Protein AF-A0A2N6C0T5-F1 (afdb_monomer)

Radius of gyration: 31.15 Å; Cα contacts (8 Å, |Δi|>4): 341; chains: 1; bounding box: 58×60×104 Å

Foldseek 3Di:
DDDDDDDDDDDPDDDDPVNVVVVVVVVVVVVVVVVVVVVVVVPCPPVVLVVVLVVVLVLVVVLLLCAAAAPLADRQFDDADELVSCPPDDDPPPDPPPVPDRRHGDWQADDDFDDADLRLVVVRHNRNLAFHKQAADDPTFDADNNSHTDDDQCRLKIKHKHKFFFFQDPDDDDPPGDGPRTRDRGTAQKMKIWMWMAGSVGDIDIDIDIDGGD

pLDDT: mean 81.59, std 14.91, range [41.22, 97.19]

Structure (mmCIF, N/CA/C/O backbone):
data_AF-A0A2N6C0T5-F1
#
_entry.id   AF-A0A2N6C0T5-F1
#
loop_
_atom_site.group_PDB
_atom_site.id
_atom_site.type_symbol
_atom_site.label_atom_id
_atom_site.label_alt_id
_atom_site.label_comp_id
_atom_site.label_asym_id
_atom_site.label_entity_id
_atom_site.label_seq_id
_atom_site.pdbx_PDB_ins_code
_atom_site.Cartn_x
_atom_site.Cartn_y
_atom_site.Cartn_z
_ato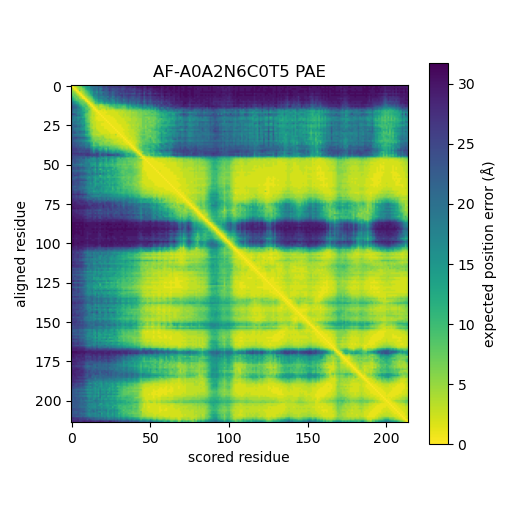m_site.occupancy
_atom_site.B_iso_or_equiv
_atom_site.auth_seq_id
_atom_site.auth_comp_id
_atom_site.auth_asym_id
_atom_site.auth_atom_id
_atom_site.pdbx_PDB_model_num
ATOM 1 N N . MET A 1 1 ? 18.417 -46.896 76.522 1.00 56.28 1 MET A N 1
ATOM 2 C CA . MET A 1 1 ? 18.667 -45.443 76.415 1.00 56.28 1 MET A CA 1
ATOM 3 C C . MET A 1 1 ? 17.872 -44.905 75.234 1.00 56.28 1 MET A C 1
ATOM 5 O O . MET A 1 1 ? 18.232 -45.259 74.119 1.00 56.28 1 MET A O 1
ATOM 9 N N . PRO A 1 2 ? 16.797 -44.119 75.416 1.00 56.00 2 PRO A N 1
ATOM 10 C CA . PRO A 1 2 ? 16.244 -43.338 74.319 1.00 56.00 2 PRO A CA 1
ATOM 11 C C . PRO A 1 2 ? 16.595 -41.855 74.496 1.00 56.00 2 PRO A C 1
ATOM 13 O O . PRO A 1 2 ? 16.367 -41.269 75.553 1.00 56.00 2 PRO A O 1
ATOM 16 N N . MET A 1 3 ? 17.167 -41.258 73.451 1.00 55.97 3 MET A N 1
ATOM 17 C CA . MET A 1 3 ? 17.380 -39.817 73.343 1.00 55.97 3 MET A CA 1
ATOM 18 C C . MET A 1 3 ? 16.145 -39.218 72.663 1.00 55.97 3 MET A C 1
ATOM 20 O O . MET A 1 3 ? 15.821 -39.558 71.527 1.00 55.97 3 MET A O 1
ATOM 24 N N . ILE A 1 4 ? 15.427 -38.375 73.400 1.00 66.00 4 ILE A N 1
ATOM 25 C CA . ILE A 1 4 ? 14.257 -37.629 72.933 1.00 66.00 4 ILE A CA 1
ATOM 26 C C . ILE A 1 4 ? 14.729 -36.541 71.965 1.00 66.00 4 ILE A C 1
ATOM 28 O O . ILE A 1 4 ? 15.581 -35.727 72.317 1.00 66.00 4 ILE A O 1
ATOM 32 N N . ARG A 1 5 ? 14.145 -36.497 70.763 1.00 68.38 5 ARG A N 1
ATOM 33 C CA . ARG A 1 5 ? 14.244 -35.349 69.857 1.00 68.38 5 ARG A CA 1
ATOM 34 C C . ARG A 1 5 ? 12.874 -34.683 69.788 1.00 68.38 5 ARG A C 1
ATOM 36 O O . ARG A 1 5 ? 11.954 -35.199 69.162 1.00 68.38 5 ARG A O 1
ATOM 43 N N . THR A 1 6 ? 12.730 -33.562 70.482 1.00 63.38 6 THR A N 1
ATOM 44 C CA . THR A 1 6 ? 11.534 -32.718 70.463 1.00 63.38 6 THR A CA 1
ATOM 45 C C . THR A 1 6 ? 11.543 -31.851 69.206 1.00 63.38 6 THR A C 1
ATOM 47 O O . THR A 1 6 ? 12.381 -30.966 69.056 1.00 63.38 6 THR A O 1
ATOM 50 N N . ALA A 1 7 ? 10.612 -32.113 68.287 1.00 66.00 7 ALA A N 1
ATOM 51 C CA . ALA A 1 7 ? 10.264 -31.178 67.223 1.00 66.00 7 ALA A CA 1
ATOM 52 C C . ALA A 1 7 ? 9.350 -30.096 67.812 1.00 66.00 7 ALA A C 1
ATOM 54 O O . ALA A 1 7 ? 8.335 -30.414 68.434 1.00 66.00 7 ALA A O 1
ATOM 55 N N . THR A 1 8 ? 9.711 -28.824 67.652 1.00 65.44 8 THR A N 1
ATOM 56 C CA . THR A 1 8 ? 8.860 -27.708 68.069 1.00 65.44 8 THR A CA 1
ATOM 57 C C . THR A 1 8 ? 7.670 -27.582 67.109 1.00 65.44 8 THR A C 1
ATOM 59 O O . THR A 1 8 ? 7.861 -27.552 65.891 1.00 65.44 8 THR A O 1
ATOM 62 N N . PRO A 1 9 ? 6.426 -27.529 67.615 1.00 63.16 9 PRO A N 1
ATOM 63 C CA . PRO A 1 9 ? 5.257 -27.362 66.768 1.00 63.16 9 PRO A CA 1
ATOM 64 C C . PRO A 1 9 ? 5.213 -25.931 66.227 1.00 63.16 9 PRO A C 1
ATOM 66 O O . PRO A 1 9 ? 5.136 -24.964 66.982 1.00 63.16 9 PRO A O 1
ATOM 69 N N . HIS A 1 10 ? 5.233 -25.798 64.903 1.00 65.75 10 HIS A N 1
ATOM 70 C CA . HIS A 1 10 ? 4.931 -24.541 64.230 1.00 65.75 10 HIS A CA 1
ATOM 71 C C . HIS A 1 10 ? 3.442 -24.238 64.440 1.00 65.75 10 HIS A C 1
ATOM 73 O O . HIS A 1 10 ? 2.581 -24.993 63.980 1.00 65.75 10 HIS A O 1
ATOM 79 N N . HIS A 1 11 ? 3.117 -23.161 65.156 1.00 64.19 11 HIS A N 1
ATOM 80 C CA . HIS A 1 11 ? 1.736 -22.704 65.267 1.00 64.19 11 HIS A CA 1
ATOM 81 C C . HIS A 1 11 ? 1.213 -22.319 63.881 1.00 64.19 11 HIS A C 1
ATOM 83 O O . HIS A 1 11 ? 1.702 -21.383 63.251 1.00 64.19 11 HIS A O 1
ATOM 89 N N . LYS A 1 12 ? 0.211 -23.062 63.406 1.00 65.12 12 LYS A N 1
ATOM 90 C CA . LYS A 1 12 ? -0.615 -22.663 62.269 1.00 65.12 12 LYS A CA 1
ATOM 91 C C . LYS A 1 12 ? -1.639 -21.661 62.799 1.00 65.12 12 LYS A C 1
ATOM 93 O O . LYS A 1 12 ? -2.633 -22.063 63.397 1.00 65.12 12 LYS A O 1
ATOM 98 N N . GLY A 1 13 ? -1.346 -20.370 62.663 1.00 72.31 13 GLY A N 1
ATOM 99 C CA . GLY A 1 13 ? -2.294 -19.306 62.990 1.00 72.31 13 GLY A CA 1
ATOM 100 C C . GLY A 1 13 ? -3.491 -19.353 62.039 1.00 72.31 13 GLY A C 1
ATOM 101 O O . GLY A 1 13 ? -3.307 -19.447 60.827 1.00 72.31 13 GLY A O 1
ATOM 102 N N . GLY A 1 14 ? -4.703 -19.343 62.593 1.00 76.75 14 GLY A N 1
ATOM 103 C CA . GLY A 1 14 ? -5.936 -19.118 61.838 1.00 76.75 14 GLY A CA 1
ATOM 104 C C . GLY A 1 14 ? -6.223 -17.622 61.685 1.00 76.75 14 GLY A C 1
ATOM 105 O O . GLY A 1 14 ? -5.712 -16.812 62.455 1.00 76.75 14 GLY A O 1
ATOM 106 N N . PHE A 1 15 ? -7.054 -17.268 60.705 1.00 80.56 15 PHE A N 1
ATOM 107 C CA . PHE A 1 15 ? -7.503 -15.892 60.484 1.00 80.56 15 PHE A CA 1
ATOM 108 C C . PHE A 1 15 ? -8.482 -15.441 61.570 1.00 80.56 15 PHE A C 1
ATOM 110 O O . PHE A 1 15 ? -9.335 -16.213 62.020 1.00 80.56 15 PHE A O 1
ATOM 117 N N . THR A 1 16 ? -8.382 -14.177 61.978 1.00 90.56 16 THR A N 1
ATOM 118 C CA . THR A 1 16 ? -9.339 -13.585 62.922 1.00 90.56 16 THR A CA 1
ATOM 119 C C . THR A 1 16 ? -10.597 -13.100 62.195 1.00 90.56 16 THR A C 1
ATOM 121 O O . THR A 1 16 ? -10.558 -12.733 61.022 1.00 90.56 16 THR A O 1
ATOM 124 N N . LEU A 1 17 ? -11.738 -13.057 62.892 1.00 90.00 17 LEU A N 1
ATOM 125 C CA . LEU A 1 17 ? -13.001 -12.589 62.304 1.00 90.00 17 LEU A CA 1
ATOM 126 C C . LEU A 1 17 ? -12.917 -11.125 61.837 1.00 90.00 17 LEU A C 1
ATOM 128 O O . LEU A 1 17 ? -13.468 -10.774 60.799 1.00 90.00 17 LEU A O 1
ATOM 132 N N . ILE A 1 18 ? -12.185 -10.281 62.568 1.00 93.12 18 ILE A N 1
ATOM 133 C CA . ILE A 1 18 ? -11.988 -8.875 62.196 1.00 93.12 18 ILE A CA 1
ATOM 134 C C . ILE A 1 18 ? -11.131 -8.723 60.934 1.00 93.12 18 ILE A C 1
ATOM 136 O O . ILE A 1 18 ? -11.407 -7.869 60.098 1.00 93.12 18 ILE A O 1
ATOM 140 N N . GLU A 1 19 ? -10.134 -9.585 60.753 1.00 90.94 19 GLU A N 1
ATOM 141 C CA . GLU A 1 19 ? -9.284 -9.595 59.563 1.00 90.94 19 GLU A CA 1
ATOM 142 C C . GLU A 1 19 ? -10.073 -9.991 58.309 1.00 90.94 19 GLU A C 1
ATOM 144 O O . GLU A 1 19 ? -9.896 -9.386 57.249 1.00 90.94 19 GLU A O 1
ATOM 149 N N . LEU A 1 20 ? -11.027 -10.920 58.444 1.00 91.88 20 LEU A N 1
ATOM 150 C CA . LEU A 1 20 ? -11.963 -11.273 57.373 1.00 91.88 20 LEU A CA 1
ATOM 151 C C . LEU A 1 20 ? -12.887 -10.096 57.012 1.00 91.88 20 LEU A C 1
ATOM 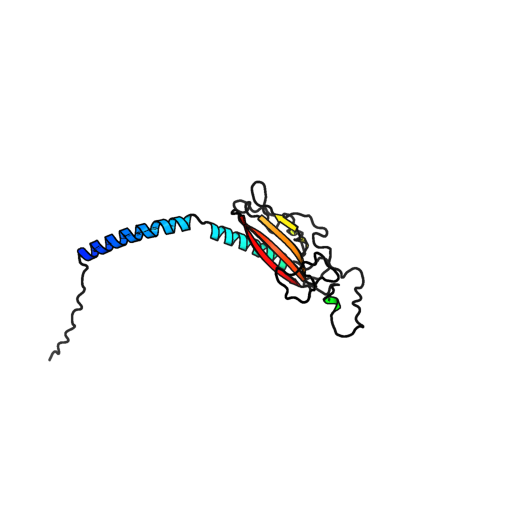153 O O . LEU A 1 20 ? -13.129 -9.823 55.837 1.00 91.88 20 LEU A O 1
ATOM 157 N N . ILE A 1 21 ? -13.366 -9.354 58.014 1.00 94.38 21 ILE A N 1
ATOM 158 C CA . ILE A 1 21 ? -14.217 -8.177 57.789 1.00 94.38 21 ILE A CA 1
ATOM 159 C C . ILE A 1 21 ? -13.452 -7.070 57.055 1.00 94.38 21 ILE A C 1
ATOM 161 O O . ILE A 1 21 ? -13.967 -6.472 56.109 1.00 94.38 21 ILE A O 1
ATOM 165 N N . ILE A 1 22 ? -12.211 -6.806 57.460 1.00 95.06 22 ILE A N 1
ATOM 166 C CA . ILE A 1 22 ? -11.389 -5.772 56.828 1.00 95.06 22 ILE A CA 1
ATOM 167 C C . ILE A 1 22 ? -11.027 -6.181 55.393 1.00 95.06 22 ILE A C 1
ATOM 169 O O . ILE A 1 22 ? -11.113 -5.356 54.485 1.00 95.06 22 ILE A O 1
ATOM 173 N N . THR A 1 23 ? -10.702 -7.453 55.145 1.00 95.56 23 THR A N 1
ATOM 174 C CA . THR A 1 23 ? -10.396 -7.939 53.787 1.00 95.56 23 THR A CA 1
ATOM 175 C C . THR A 1 23 ? -11.594 -7.850 52.844 1.00 95.56 23 THR A C 1
ATOM 177 O O . THR A 1 23 ? -11.427 -7.364 51.724 1.00 95.56 23 THR A O 1
ATOM 180 N N . MET A 1 24 ? -12.805 -8.225 53.275 1.00 93.06 24 MET A N 1
ATOM 181 C CA . MET A 1 24 ? -13.994 -8.066 52.424 1.00 93.06 24 MET A CA 1
ATOM 182 C C . MET A 1 24 ? -14.324 -6.589 52.151 1.00 93.06 24 MET A C 1
ATOM 184 O O . MET A 1 24 ? -14.734 -6.261 51.039 1.00 93.06 24 MET A O 1
ATOM 188 N N . MET A 1 25 ? -14.083 -5.682 53.112 1.00 95.94 25 MET A N 1
ATOM 189 C CA . MET A 1 25 ? -14.247 -4.237 52.889 1.00 95.94 25 MET A CA 1
ATOM 190 C C . MET A 1 25 ? -13.256 -3.707 51.852 1.00 95.94 25 MET A C 1
ATOM 192 O O . MET A 1 25 ? -13.654 -3.002 50.927 1.00 95.94 25 MET A O 1
ATOM 196 N N . ILE A 1 26 ? -11.976 -4.068 51.972 1.00 96.31 26 ILE A N 1
ATOM 197 C CA . ILE A 1 26 ? -10.943 -3.634 51.024 1.00 96.31 26 ILE A CA 1
ATOM 198 C C . ILE A 1 26 ? -11.237 -4.190 49.625 1.00 96.31 26 ILE A C 1
ATOM 200 O O . ILE A 1 26 ? -11.146 -3.454 48.644 1.00 96.31 26 ILE A O 1
ATOM 204 N N . MET A 1 27 ? -11.652 -5.456 49.520 1.00 95.44 27 MET A N 1
ATOM 205 C CA . MET A 1 27 ? -11.997 -6.072 48.238 1.00 95.44 27 MET A CA 1
ATOM 206 C C . MET A 1 27 ? -13.226 -5.416 47.592 1.00 95.44 27 MET A C 1
ATOM 208 O O . MET A 1 27 ? -13.219 -5.180 46.385 1.00 95.44 27 MET A O 1
ATOM 212 N N . ALA A 1 28 ? -14.240 -5.042 48.380 1.00 95.38 28 ALA A N 1
ATOM 213 C CA . ALA A 1 28 ? -15.410 -4.322 47.877 1.00 95.38 28 ALA A CA 1
ATOM 214 C C . ALA A 1 28 ? -15.036 -2.958 47.270 1.00 95.38 28 ALA A C 1
ATOM 216 O O . ALA A 1 28 ? -15.503 -2.619 46.182 1.00 95.38 28 ALA A O 1
ATOM 217 N N . VAL A 1 29 ? -14.148 -2.203 47.928 1.00 94.50 29 VAL A N 1
ATOM 218 C CA . VAL A 1 29 ? -13.655 -0.917 47.404 1.00 94.50 29 VAL A CA 1
ATOM 219 C C . VAL A 1 29 ? -12.771 -1.124 46.168 1.00 94.50 29 VAL A C 1
ATOM 221 O O . VAL A 1 29 ? -12.909 -0.395 45.189 1.00 94.50 29 VAL A O 1
ATOM 224 N N . ALA A 1 30 ? -11.907 -2.143 46.167 1.00 94.88 30 ALA A N 1
ATOM 225 C CA . ALA A 1 30 ? -11.034 -2.447 45.034 1.00 94.88 30 ALA A CA 1
ATOM 226 C C . ALA A 1 30 ? -11.825 -2.772 43.756 1.00 94.88 30 ALA A C 1
ATOM 228 O O . ALA A 1 30 ? -11.509 -2.257 42.684 1.00 94.88 30 ALA A O 1
ATOM 229 N N . VAL A 1 31 ? -12.890 -3.574 43.861 1.00 93.56 31 VAL A N 1
ATOM 230 C CA . VAL A 1 31 ? -13.725 -3.945 42.708 1.00 93.56 31 VAL A CA 1
ATOM 231 C C . VAL A 1 31 ? -14.437 -2.726 42.109 1.00 93.56 31 VAL A C 1
ATOM 233 O O . VAL A 1 31 ? -14.500 -2.610 40.887 1.00 93.56 31 VAL A O 1
ATOM 236 N N . MET A 1 32 ? -14.892 -1.770 42.930 1.00 91.75 32 MET A N 1
ATOM 237 C CA . MET A 1 32 ? -15.505 -0.529 42.427 1.00 91.75 32 MET A CA 1
ATOM 238 C C . MET A 1 32 ? -14.546 0.311 41.572 1.00 91.75 32 MET A C 1
ATOM 240 O O . MET A 1 32 ? -14.985 0.951 40.620 1.00 91.75 32 MET A O 1
ATOM 244 N N . ILE A 1 33 ? -13.247 0.293 41.884 1.00 91.75 33 ILE A N 1
ATOM 245 C CA . ILE A 1 33 ? -12.222 1.025 41.124 1.00 91.75 33 ILE A CA 1
ATOM 246 C C . ILE A 1 33 ? -11.876 0.295 39.817 1.00 91.75 33 ILE A C 1
ATOM 248 O O . ILE A 1 33 ? -11.622 0.932 38.798 1.00 91.75 33 ILE A O 1
ATOM 252 N N . ILE A 1 34 ? -11.883 -1.040 39.825 1.00 91.38 34 ILE A N 1
ATOM 253 C CA . ILE A 1 34 ? -11.431 -1.868 38.697 1.00 91.38 34 ILE A CA 1
ATOM 254 C C . ILE A 1 34 ? -12.498 -2.005 37.590 1.00 91.38 34 ILE A C 1
ATOM 256 O O . ILE A 1 34 ? -12.151 -2.030 36.410 1.00 91.38 34 ILE A O 1
ATOM 260 N N . ILE A 1 35 ? -13.792 -2.061 37.928 1.00 87.00 35 ILE A N 1
ATOM 261 C CA . ILE A 1 35 ? -14.890 -2.206 36.945 1.00 87.00 35 ILE A CA 1
ATOM 262 C C . ILE A 1 35 ? -14.867 -1.150 35.813 1.00 87.00 35 ILE A C 1
ATOM 264 O O . ILE A 1 35 ? -14.951 -1.553 34.649 1.00 87.00 35 ILE A O 1
ATOM 268 N N . PRO A 1 36 ? -14.735 0.170 36.075 1.00 83.38 36 PRO A N 1
ATOM 269 C CA . PRO A 1 36 ? -14.734 1.167 35.000 1.00 83.38 36 PRO A CA 1
ATOM 270 C C . PRO A 1 36 ? -13.528 1.038 34.056 1.00 83.38 36 PRO A C 1
ATOM 272 O O . PRO A 1 36 ? -13.646 1.365 32.877 1.00 83.38 36 PRO A O 1
ATOM 275 N N . TYR A 1 37 ? -12.395 0.508 34.531 1.00 81.19 37 TYR A N 1
ATOM 276 C CA . TYR A 1 37 ? -11.214 0.271 33.696 1.00 81.19 37 TYR A CA 1
ATOM 277 C C . TYR A 1 37 ? -11.473 -0.808 32.635 1.00 81.19 37 TYR A C 1
ATOM 279 O O . TYR A 1 37 ? -11.154 -0.615 31.465 1.00 81.19 37 TYR A O 1
ATOM 287 N N . PHE A 1 38 ? -12.125 -1.916 33.004 1.00 77.25 38 PHE A N 1
ATOM 288 C CA . PHE A 1 38 ? -12.467 -2.965 32.038 1.00 77.25 38 PHE A CA 1
ATOM 289 C C . PHE A 1 38 ? -13.509 -2.510 31.010 1.00 77.25 38 PHE A C 1
ATOM 291 O O . PHE A 1 38 ? -13.395 -2.877 29.843 1.00 77.25 38 PHE A O 1
ATOM 298 N N . SER A 1 39 ? -14.467 -1.663 31.404 1.00 70.25 39 SER A N 1
ATOM 299 C CA . SER A 1 39 ? -15.438 -1.079 30.466 1.00 70.25 39 SER A CA 1
ATOM 300 C C . SER A 1 39 ? -14.767 -0.203 29.401 1.00 70.25 39 SER A C 1
ATOM 302 O O . SER A 1 39 ? -15.185 -0.232 28.245 1.00 70.25 39 SER A O 1
ATOM 304 N N . ALA A 1 40 ? -13.713 0.534 29.763 1.00 65.50 40 ALA A N 1
ATOM 305 C CA . ALA A 1 40 ? -12.940 1.329 28.812 1.00 65.50 40 ALA A CA 1
ATOM 306 C C . ALA A 1 40 ? -12.184 0.449 27.797 1.00 65.50 40 ALA A C 1
ATOM 308 O O . ALA A 1 40 ? -12.099 0.801 26.626 1.00 65.50 40 ALA A O 1
ATOM 309 N N . VAL A 1 41 ? -11.693 -0.722 28.218 1.00 64.19 41 VAL A N 1
ATOM 310 C CA . VAL A 1 41 ? -10.975 -1.663 27.339 1.00 64.19 41 VAL A CA 1
ATOM 311 C C . VAL A 1 41 ? -11.926 -2.394 26.381 1.00 64.19 41 VAL A C 1
ATOM 313 O O . VAL A 1 41 ? -11.595 -2.577 25.213 1.00 64.19 41 VAL A O 1
ATOM 316 N N . THR A 1 42 ? -13.129 -2.777 26.823 1.00 59.50 42 THR A N 1
ATOM 317 C CA . THR A 1 42 ? -14.090 -3.522 25.982 1.00 59.50 42 THR A CA 1
ATOM 318 C C . THR A 1 42 ? -14.714 -2.701 24.851 1.00 59.50 42 THR A C 1
ATOM 320 O O . THR A 1 42 ? -15.282 -3.280 23.929 1.00 59.50 42 THR A O 1
ATOM 323 N N . HIS A 1 43 ? -14.625 -1.369 24.903 1.00 57.88 43 HIS A N 1
ATOM 324 C CA . HIS A 1 43 ? -15.162 -0.479 23.867 1.00 57.88 43 HIS A CA 1
ATOM 325 C C . HIS A 1 43 ? -14.123 -0.006 22.842 1.00 57.88 43 HIS A C 1
ATOM 327 O O . HIS A 1 43 ? -14.489 0.736 21.934 1.00 57.88 43 HIS A O 1
ATOM 333 N N . SER A 1 44 ? -12.875 -0.478 22.922 1.00 56.44 44 SER A N 1
ATOM 334 C CA . SER A 1 44 ? -11.844 -0.209 21.915 1.00 56.44 44 SER A CA 1
ATOM 335 C C . SER A 1 44 ? -11.549 -1.468 21.090 1.00 56.44 44 SER A C 1
ATOM 337 O O . SER A 1 44 ? -10.597 -2.179 21.396 1.00 56.44 44 SER A O 1
ATOM 339 N N . PRO A 1 45 ? -12.312 -1.756 20.015 1.00 59.69 45 PRO A N 1
ATOM 340 C CA . PRO A 1 45 ? -11.889 -2.678 18.954 1.00 59.69 45 PRO A CA 1
ATOM 341 C C . PRO A 1 45 ? -10.729 -2.121 18.098 1.00 59.69 45 PRO A C 1
ATOM 343 O O . PRO A 1 45 ? -10.280 -2.784 17.165 1.00 59.69 45 PRO A O 1
ATOM 346 N N . ASP A 1 46 ? -10.220 -0.932 18.439 1.00 78.00 46 ASP A N 1
ATOM 347 C CA . ASP A 1 46 ? -9.098 -0.244 17.797 1.00 78.00 46 ASP A CA 1
ATOM 348 C C . ASP A 1 46 ? -7.845 -1.116 17.563 1.00 78.00 46 ASP A C 1
ATOM 350 O O . ASP A 1 46 ? -7.374 -1.156 16.428 1.00 78.00 46 ASP A O 1
ATOM 354 N N . PRO A 1 47 ? -7.322 -1.905 18.533 1.00 85.69 47 PRO A N 1
ATOM 355 C CA . PRO A 1 47 ? -6.099 -2.671 18.299 1.00 85.69 47 PRO A CA 1
ATOM 356 C C . PRO A 1 47 ? -6.281 -3.755 17.231 1.00 85.69 47 PRO A C 1
ATOM 358 O O . PRO A 1 47 ? -5.366 -3.987 16.448 1.00 85.69 47 PRO A O 1
ATOM 361 N N . LEU A 1 48 ? -7.464 -4.375 17.147 1.00 88.38 48 LEU A N 1
ATOM 362 C CA . LEU A 1 48 ? -7.745 -5.389 16.129 1.00 88.38 48 LEU A CA 1
ATOM 363 C C . LEU A 1 48 ? -7.889 -4.763 14.735 1.00 88.38 48 LEU A C 1
ATOM 365 O O . LEU A 1 48 ? -7.418 -5.332 13.754 1.00 88.38 48 LEU A O 1
ATOM 369 N N . LEU A 1 49 ? -8.552 -3.606 14.625 1.00 90.19 49 LEU A N 1
ATOM 370 C CA . LEU A 1 49 ? -8.687 -2.901 13.345 1.00 90.19 49 LEU A CA 1
ATOM 371 C C . LEU A 1 49 ? -7.343 -2.343 12.867 1.00 90.19 49 LEU A C 1
ATOM 373 O O . LEU A 1 49 ? -7.043 -2.436 11.679 1.00 90.19 49 LEU A O 1
ATOM 377 N N . ARG A 1 50 ? -6.515 -1.839 13.787 1.00 91.88 50 ARG A N 1
ATOM 378 C CA . ARG A 1 50 ? -5.142 -1.401 13.520 1.00 91.88 50 ARG A CA 1
ATOM 379 C C . ARG A 1 50 ? -4.257 -2.554 13.048 1.00 91.88 50 ARG A C 1
ATOM 381 O O . ARG A 1 50 ? -3.593 -2.418 12.028 1.00 91.88 50 ARG A O 1
ATOM 388 N N . GLU A 1 51 ? -4.286 -3.699 13.731 1.00 93.12 51 GLU A N 1
ATOM 389 C CA . GLU A 1 51 ? -3.533 -4.893 13.315 1.00 93.12 51 GLU A CA 1
ATOM 390 C C . GLU A 1 51 ? -3.938 -5.347 11.906 1.00 93.12 51 GLU A C 1
ATOM 392 O O . GLU A 1 51 ? -3.079 -5.626 11.073 1.00 93.12 51 GLU A O 1
ATOM 397 N N . ARG A 1 52 ? -5.241 -5.335 11.599 1.00 92.81 52 ARG A N 1
ATOM 398 C CA . ARG A 1 52 ? -5.744 -5.637 10.251 1.00 92.81 52 ARG A CA 1
ATOM 399 C C . ARG A 1 52 ? -5.284 -4.623 9.209 1.00 92.81 52 ARG A C 1
ATOM 401 O O . ARG A 1 52 ? -4.879 -5.038 8.130 1.00 92.81 52 ARG A O 1
ATOM 408 N N . ALA A 1 53 ? -5.332 -3.325 9.511 1.00 93.88 53 ALA A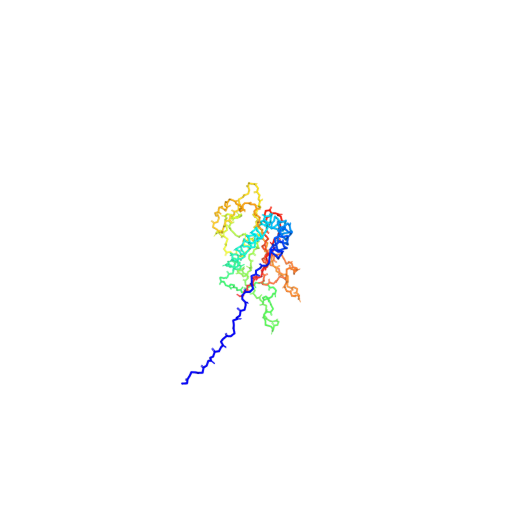 N 1
ATOM 409 C CA . ALA A 1 53 ? -4.878 -2.285 8.589 1.00 93.88 53 ALA A CA 1
ATOM 410 C C . ALA A 1 53 ? -3.383 -2.432 8.266 1.00 93.88 53 ALA A C 1
ATOM 412 O O . ALA A 1 53 ? -2.997 -2.396 7.099 1.00 93.88 53 ALA A O 1
ATOM 413 N N . ILE A 1 54 ? -2.557 -2.674 9.289 1.00 95.19 54 ILE A N 1
ATOM 414 C CA . ILE A 1 54 ? -1.123 -2.936 9.120 1.00 95.19 54 ILE A CA 1
ATOM 415 C C . ILE A 1 54 ? -0.912 -4.209 8.296 1.00 95.19 54 ILE A C 1
ATOM 417 O O . ILE A 1 54 ? -0.137 -4.185 7.347 1.00 95.19 54 ILE A O 1
ATOM 421 N N . GLY A 1 55 ? -1.640 -5.288 8.597 1.00 95.12 55 GLY A N 1
ATOM 422 C CA . GLY A 1 55 ? -1.560 -6.540 7.843 1.00 95.12 55 GLY A CA 1
ATOM 423 C C . GLY A 1 55 ? -1.937 -6.382 6.366 1.00 95.12 55 GLY A C 1
ATOM 424 O O . GLY A 1 55 ? -1.270 -6.949 5.508 1.00 95.12 55 GLY A O 1
ATOM 425 N N . LEU A 1 56 ? -2.950 -5.569 6.045 1.00 94.62 56 LEU A N 1
ATOM 426 C CA . LEU A 1 56 ? -3.313 -5.239 4.660 1.00 94.62 56 LEU A CA 1
ATOM 427 C C . LEU A 1 56 ? -2.212 -4.452 3.942 1.00 94.62 56 LEU A C 1
ATOM 429 O O . LEU A 1 56 ? -1.969 -4.688 2.759 1.00 94.62 56 LEU A O 1
ATOM 433 N N . GLY A 1 57 ? -1.565 -3.520 4.646 1.00 95.94 57 GLY A N 1
ATOM 434 C CA . GLY A 1 57 ? -0.446 -2.747 4.113 1.00 95.94 57 GLY A CA 1
ATOM 435 C C . GLY A 1 57 ? 0.782 -3.619 3.868 1.00 95.94 57 GLY A C 1
ATOM 436 O O . GLY A 1 57 ? 1.396 -3.523 2.812 1.00 95.94 57 GLY A O 1
ATOM 437 N N . GLN A 1 58 ? 1.101 -4.511 4.809 1.00 96.75 58 GLN A N 1
ATOM 438 C CA . GLN A 1 58 ? 2.198 -5.473 4.689 1.00 96.75 58 GLN A CA 1
ATOM 439 C C . GLN A 1 58 ? 1.959 -6.462 3.551 1.00 96.75 58 GLN A C 1
ATOM 441 O O . GLN A 1 58 ? 2.843 -6.640 2.727 1.00 96.75 58 GLN A O 1
ATOM 446 N N . ALA A 1 59 ? 0.757 -7.036 3.450 1.00 95.38 59 ALA A N 1
ATOM 447 C CA . ALA A 1 59 ? 0.419 -7.954 2.366 1.00 95.38 59 ALA A CA 1
ATOM 448 C C . ALA A 1 59 ? 0.531 -7.284 0.986 1.00 95.38 59 ALA A C 1
ATOM 450 O O . ALA A 1 59 ? 1.077 -7.879 0.066 1.00 95.38 59 ALA A O 1
ATOM 451 N N . MET A 1 60 ? 0.068 -6.034 0.854 1.00 96.31 60 MET A N 1
ATOM 452 C CA . MET A 1 60 ? 0.242 -5.260 -0.380 1.00 96.31 60 MET A CA 1
ATOM 453 C C . MET A 1 60 ? 1.719 -4.964 -0.664 1.00 96.31 60 MET A C 1
ATOM 455 O O . MET A 1 60 ? 2.162 -5.069 -1.801 1.00 96.31 60 MET A O 1
ATOM 459 N N . MET A 1 61 ? 2.494 -4.604 0.358 1.00 97.19 61 MET A N 1
ATOM 460 C CA . MET A 1 61 ? 3.925 -4.358 0.196 1.00 97.19 61 MET A CA 1
ATOM 461 C C . MET A 1 61 ? 4.664 -5.621 -0.268 1.00 97.19 61 MET A C 1
ATOM 463 O O . MET A 1 61 ? 5.475 -5.548 -1.185 1.00 97.19 61 MET A O 1
ATOM 467 N N . ASP A 1 62 ? 4.359 -6.775 0.327 1.00 96.31 62 ASP A N 1
ATOM 468 C CA . ASP A 1 62 ? 4.936 -8.068 -0.051 1.00 96.31 62 ASP A CA 1
ATOM 469 C C . ASP A 1 62 ? 4.555 -8.460 -1.487 1.00 96.31 62 ASP A C 1
ATOM 471 O O . ASP A 1 62 ? 5.384 -9.000 -2.217 1.00 96.31 62 ASP A O 1
ATOM 475 N N . GLU A 1 63 ? 3.323 -8.156 -1.908 1.00 95.56 63 GLU A N 1
ATOM 476 C CA . GLU A 1 63 ? 2.856 -8.356 -3.282 1.00 95.56 63 GLU A CA 1
ATOM 477 C C . GLU A 1 63 ? 3.668 -7.511 -4.273 1.00 95.56 63 GLU A C 1
ATOM 479 O O . GLU A 1 63 ? 4.234 -8.071 -5.209 1.00 95.56 63 GLU A O 1
ATOM 484 N N . ILE A 1 64 ? 3.799 -6.199 -4.031 1.00 95.81 64 ILE A N 1
ATOM 485 C CA . ILE A 1 64 ? 4.539 -5.268 -4.903 1.00 95.81 64 ILE A CA 1
ATOM 486 C C . ILE A 1 64 ? 6.025 -5.639 -4.966 1.00 95.81 64 ILE A C 1
ATOM 488 O O . ILE A 1 64 ? 6.605 -5.725 -6.045 1.00 95.81 64 ILE A O 1
ATOM 492 N N . LEU A 1 65 ? 6.661 -5.894 -3.819 1.00 94.12 65 LEU A N 1
ATOM 493 C CA . LEU A 1 65 ? 8.095 -6.202 -3.753 1.00 94.12 65 LEU A CA 1
ATOM 494 C C . LEU A 1 65 ? 8.460 -7.556 -4.380 1.00 94.12 65 LEU A C 1
ATOM 496 O O . LEU A 1 65 ? 9.639 -7.810 -4.628 1.00 94.12 65 LEU A O 1
ATOM 500 N N . ALA A 1 66 ? 7.479 -8.427 -4.630 1.00 92.75 66 ALA A N 1
ATOM 501 C CA . ALA A 1 66 ? 7.682 -9.698 -5.319 1.00 92.75 66 ALA A CA 1
ATOM 502 C C . ALA A 1 66 ? 7.641 -9.581 -6.854 1.00 92.75 66 ALA A C 1
ATOM 504 O O . ALA A 1 66 ? 7.950 -10.560 -7.541 1.00 92.75 66 ALA A O 1
ATOM 505 N N . LYS A 1 67 ? 7.248 -8.423 -7.396 1.00 92.81 67 LYS A N 1
ATOM 506 C CA . LYS A 1 67 ? 7.154 -8.173 -8.839 1.00 92.81 67 LYS A CA 1
ATOM 507 C C . LYS A 1 67 ? 8.495 -7.751 -9.431 1.00 92.81 67 LYS A C 1
ATOM 509 O O . LYS A 1 67 ? 9.447 -7.437 -8.709 1.00 92.81 67 LYS A O 1
ATOM 514 N N . ARG A 1 68 ? 8.600 -7.787 -10.764 1.00 91.62 68 ARG A N 1
ATOM 515 C CA . ARG A 1 68 ? 9.780 -7.230 -11.444 1.00 91.62 68 ARG A CA 1
ATOM 516 C C . ARG A 1 68 ? 9.821 -5.718 -11.218 1.00 91.62 68 ARG A C 1
ATOM 518 O O . ARG A 1 68 ? 8.818 -5.108 -10.879 1.00 91.62 68 ARG A O 1
ATOM 525 N N . TRP A 1 69 ? 10.978 -5.101 -11.414 1.00 90.69 69 TRP A N 1
ATOM 526 C CA . TRP A 1 69 ? 11.115 -3.673 -11.137 1.00 90.69 69 TRP A CA 1
ATOM 527 C C . TRP A 1 69 ? 10.390 -2.780 -12.163 1.00 90.69 69 TRP A C 1
ATOM 529 O O . TRP A 1 69 ? 9.936 -1.704 -11.788 1.00 90.69 69 TRP A O 1
ATOM 539 N N . ASP A 1 70 ? 10.325 -3.207 -13.425 1.00 89.06 70 ASP A N 1
ATOM 540 C CA . ASP A 1 70 ? 9.712 -2.520 -14.579 1.00 89.06 70 ASP A CA 1
ATOM 541 C C . ASP A 1 70 ? 9.605 -3.501 -15.750 1.00 89.06 70 ASP A C 1
ATOM 543 O O . ASP A 1 70 ? 10.460 -4.395 -15.862 1.00 89.06 70 ASP A O 1
ATOM 547 N N . GLU A 1 71 ? 8.661 -3.301 -16.660 1.00 87.50 71 GLU A N 1
ATOM 548 C CA . GLU A 1 71 ? 8.464 -4.177 -17.817 1.00 87.50 71 GLU A CA 1
ATOM 549 C C . GLU A 1 71 ? 9.698 -4.292 -18.727 1.00 87.50 71 GLU A C 1
ATOM 551 O O . GLU A 1 71 ? 10.012 -5.358 -19.270 1.00 87.50 71 GLU A O 1
ATOM 556 N N . ASN A 1 72 ? 10.499 -3.227 -18.827 1.00 83.38 72 ASN A N 1
ATOM 557 C CA . ASN A 1 72 ? 11.723 -3.237 -19.630 1.00 83.38 72 ASN A CA 1
ATOM 558 C C . ASN A 1 72 ? 12.931 -3.840 -18.899 1.00 83.38 72 ASN A C 1
ATOM 560 O O . ASN A 1 72 ? 14.030 -3.910 -19.467 1.00 83.38 72 ASN A O 1
ATOM 564 N N . THR A 1 73 ? 12.765 -4.279 -17.648 1.00 80.12 73 THR A N 1
ATOM 565 C CA . THR A 1 73 ? 13.849 -4.872 -16.861 1.00 80.12 73 THR A CA 1
ATOM 566 C C . THR A 1 73 ? 13.767 -6.395 -16.782 1.00 80.12 73 THR A C 1
ATOM 568 O O . THR A 1 73 ? 12.684 -6.972 -16.675 1.00 80.12 73 THR A O 1
ATOM 571 N N . PRO A 1 74 ? 14.921 -7.092 -16.822 1.00 79.88 74 PRO A N 1
ATOM 572 C CA . PRO A 1 74 ? 14.960 -8.520 -16.542 1.00 79.88 74 PRO A CA 1
ATOM 573 C C . PRO A 1 74 ? 14.486 -8.835 -15.119 1.00 79.88 74 PRO A C 1
ATOM 575 O O . PRO A 1 74 ? 14.641 -8.034 -14.197 1.00 79.88 74 PRO A O 1
ATOM 578 N N . ASN A 1 75 ? 14.019 -10.066 -14.907 1.00 80.06 75 ASN A N 1
ATOM 579 C CA . ASN A 1 75 ? 13.727 -10.561 -13.564 1.00 80.06 75 ASN A CA 1
ATOM 580 C C . ASN A 1 75 ? 14.979 -10.487 -12.677 1.00 80.06 75 ASN A C 1
ATOM 582 O O . ASN A 1 75 ? 15.991 -11.128 -12.968 1.00 80.06 75 ASN A O 1
ATOM 586 N N . GLY A 1 76 ? 14.877 -9.740 -11.577 1.00 71.44 76 GLY A N 1
ATOM 587 C CA . GLY A 1 76 ? 15.979 -9.490 -10.644 1.00 71.44 76 GLY A CA 1
ATOM 588 C C . GLY A 1 76 ? 16.697 -8.153 -10.838 1.00 71.44 76 GLY A C 1
ATOM 589 O O . GLY A 1 76 ? 17.540 -7.834 -10.007 1.00 71.44 76 GLY A O 1
ATOM 590 N N . GLY A 1 77 ? 16.333 -7.384 -11.869 1.00 73.81 77 GLY A N 1
ATOM 591 C CA . GLY A 1 77 ? 16.882 -6.062 -12.153 1.00 73.81 77 GLY A CA 1
ATOM 592 C C . GLY A 1 77 ? 17.937 -6.042 -13.263 1.00 73.81 77 GLY A C 1
ATOM 593 O O . GLY A 1 77 ? 18.257 -7.051 -13.903 1.00 73.81 77 GLY A O 1
ATOM 594 N N . GLY A 1 78 ? 18.431 -4.843 -13.548 1.00 70.00 78 GLY A N 1
ATOM 595 C CA . GLY A 1 78 ? 19.571 -4.598 -14.414 1.00 70.00 78 GLY A CA 1
ATOM 596 C C . GLY A 1 78 ? 19.734 -3.116 -14.750 1.00 70.00 78 GLY A C 1
ATOM 597 O O . GLY A 1 78 ? 18.805 -2.330 -14.587 1.00 70.00 78 GLY A O 1
ATOM 598 N N . PRO A 1 79 ? 20.897 -2.709 -15.280 1.00 65.94 79 PRO A N 1
ATOM 599 C CA . PRO A 1 79 ? 21.203 -1.303 -15.507 1.00 65.94 79 PRO A CA 1
ATOM 600 C C . PRO A 1 79 ? 20.212 -0.665 -16.487 1.00 65.94 79 PRO A C 1
ATOM 602 O O . PRO A 1 79 ? 20.128 -1.077 -17.653 1.00 65.94 79 PRO A O 1
ATOM 605 N N . ILE A 1 80 ? 19.517 0.361 -16.004 1.00 70.56 80 ILE A N 1
ATOM 606 C CA . ILE A 1 80 ? 18.677 1.275 -16.783 1.00 70.56 80 ILE A CA 1
ATOM 607 C C . ILE A 1 80 ? 19.414 2.591 -17.009 1.00 70.56 80 ILE A C 1
ATOM 609 O O . ILE A 1 80 ? 20.444 2.881 -16.404 1.00 70.56 80 ILE A O 1
ATOM 613 N N . CYS A 1 81 ? 18.887 3.416 -17.897 1.00 66.06 81 CYS A N 1
ATOM 614 C CA . CYS A 1 81 ? 19.444 4.734 -18.149 1.00 66.06 81 CYS A CA 1
ATOM 615 C C . CYS A 1 81 ? 18.935 5.773 -17.138 1.00 66.06 81 CYS A C 1
ATOM 617 O O . CYS A 1 81 ? 18.025 6.541 -17.438 1.00 66.06 81 CYS A O 1
ATOM 619 N N . SER A 1 82 ? 19.557 5.832 -15.959 1.00 65.81 82 SER A N 1
ATOM 620 C CA . SER A 1 82 ? 19.438 6.970 -15.036 1.00 65.81 82 SER A CA 1
ATOM 621 C C . SER A 1 82 ? 20.763 7.716 -14.862 1.00 65.81 82 SER A C 1
ATOM 623 O O . SER A 1 82 ? 21.829 7.302 -15.335 1.00 65.81 82 SER A O 1
ATOM 625 N N . THR A 1 83 ? 20.699 8.823 -14.127 1.00 64.31 83 THR A N 1
ATOM 626 C CA . THR A 1 83 ? 21.880 9.591 -13.729 1.00 64.31 83 THR A CA 1
ATOM 627 C C . THR A 1 83 ? 22.816 8.799 -12.828 1.00 64.31 83 THR A C 1
ATOM 629 O O . THR A 1 83 ? 24.029 8.931 -12.976 1.00 64.31 83 THR A O 1
ATOM 632 N N . GLU A 1 84 ? 22.299 7.934 -11.954 1.00 64.44 84 GLU A N 1
ATOM 633 C CA . GLU A 1 84 ? 23.133 7.090 -11.093 1.00 64.44 84 GLU A CA 1
ATOM 634 C C . GLU A 1 84 ? 23.867 6.018 -11.899 1.00 64.44 84 GLU A C 1
ATOM 636 O O . GLU A 1 84 ? 25.094 5.913 -11.800 1.00 64.44 84 GLU A O 1
ATOM 641 N N . SER A 1 85 ? 23.170 5.322 -12.799 1.00 61.09 85 SER A N 1
ATOM 642 C CA . SER A 1 85 ? 23.797 4.394 -13.746 1.00 61.09 85 SER A CA 1
ATOM 643 C C . SER A 1 85 ? 24.878 5.076 -14.603 1.00 61.09 85 SER A C 1
ATOM 645 O O . SER A 1 85 ? 25.900 4.465 -14.931 1.00 61.09 85 SER A O 1
ATOM 647 N N . GLY A 1 86 ? 24.720 6.372 -14.909 1.00 54.38 86 GLY A N 1
ATOM 648 C CA . GLY A 1 86 ? 25.694 7.206 -15.629 1.00 54.38 86 GLY A CA 1
ATOM 649 C C . GLY A 1 86 ? 27.015 7.466 -14.907 1.00 54.38 86 GLY A C 1
ATOM 650 O O . GLY A 1 86 ? 27.992 7.872 -15.540 1.00 54.38 86 GLY A O 1
ATOM 651 N N . THR A 1 87 ? 27.075 7.218 -13.598 1.00 52.78 87 THR A N 1
ATOM 652 C CA . THR A 1 87 ? 28.230 7.564 -12.750 1.00 52.78 87 THR A CA 1
ATOM 653 C C . THR A 1 87 ? 29.185 6.392 -12.471 1.00 52.78 87 THR A C 1
ATOM 655 O O . THR A 1 87 ? 30.189 6.541 -11.766 1.00 52.78 87 THR A O 1
ATOM 658 N N . GLY A 1 88 ? 28.960 5.229 -13.092 1.00 47.47 88 GLY A N 1
ATOM 659 C CA . GLY A 1 88 ? 29.791 4.031 -12.946 1.00 47.47 88 GLY A CA 1
ATOM 660 C C . GLY A 1 88 ? 31.189 4.116 -13.588 1.00 47.47 88 GLY A C 1
ATOM 661 O O . GLY A 1 88 ? 31.355 3.872 -14.778 1.00 47.47 88 GLY A O 1
ATOM 662 N N . ARG A 1 89 ? 32.213 4.319 -12.741 1.00 41.22 89 ARG A N 1
ATOM 663 C CA . ARG A 1 89 ? 33.682 4.201 -12.956 1.00 41.22 89 ARG A CA 1
ATOM 664 C C . ARG A 1 89 ? 34.379 5.307 -13.763 1.00 41.22 89 ARG A C 1
ATOM 666 O O . ARG A 1 89 ? 34.757 5.122 -14.912 1.00 41.22 89 ARG A O 1
ATOM 673 N N . GLY A 1 90 ? 34.758 6.374 -13.053 1.00 43.88 90 GLY A N 1
ATOM 674 C CA . GLY A 1 90 ? 36.144 6.878 -13.015 1.00 43.88 90 GLY A CA 1
ATOM 675 C C . GLY A 1 90 ? 36.929 6.928 -14.332 1.00 43.88 90 GLY A C 1
ATOM 676 O O . GLY A 1 90 ? 38.060 6.460 -14.378 1.00 43.88 90 GLY A O 1
ATOM 677 N N . ASN A 1 91 ? 36.340 7.466 -15.393 1.00 43.03 91 ASN A N 1
ATOM 678 C CA . ASN A 1 91 ? 37.005 7.989 -16.583 1.00 43.03 91 ASN A CA 1
ATOM 679 C C . ASN A 1 91 ? 35.908 8.693 -17.390 1.00 43.03 91 ASN A C 1
ATOM 681 O O . ASN A 1 91 ? 34.938 8.044 -17.773 1.00 43.03 91 ASN A O 1
ATOM 685 N N . SER A 1 92 ? 36.066 9.984 -17.686 1.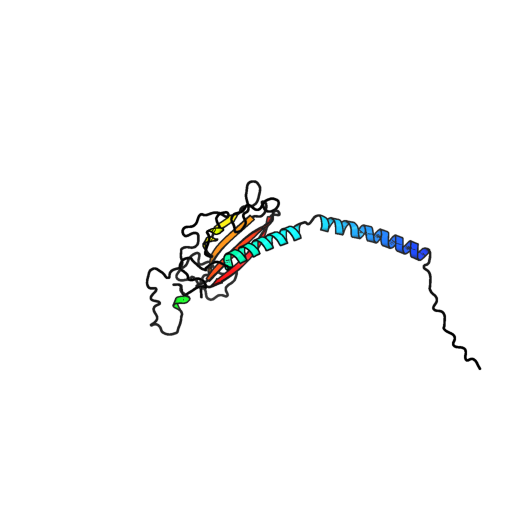00 47.19 92 SER A N 1
ATOM 686 C CA . SER A 1 92 ? 35.185 10.795 -18.549 1.00 47.19 92 SER A CA 1
ATOM 687 C C . SER A 1 92 ? 35.074 10.305 -20.011 1.00 47.19 92 SER A C 1
ATOM 689 O O . SER A 1 92 ? 34.813 11.097 -20.909 1.00 47.19 92 SER A O 1
ATOM 691 N N . THR A 1 93 ? 35.278 9.010 -20.265 1.00 49.69 93 THR A N 1
ATOM 692 C CA . THR A 1 93 ? 35.213 8.348 -21.575 1.00 49.69 93 THR A CA 1
ATOM 693 C C . THR A 1 93 ? 34.207 7.183 -21.594 1.00 49.69 93 THR A C 1
ATOM 695 O O . THR A 1 93 ? 34.030 6.558 -22.634 1.00 49.69 93 THR A O 1
ATOM 698 N N . TYR A 1 94 ? 33.508 6.886 -20.491 1.00 44.81 94 TYR A N 1
ATOM 699 C CA . TYR A 1 94 ? 32.294 6.064 -20.540 1.00 44.81 94 TYR A CA 1
ATOM 700 C C . TYR A 1 94 ? 31.077 6.985 -20.627 1.00 44.81 94 TYR A C 1
ATOM 702 O O . TYR A 1 94 ? 30.415 7.286 -19.642 1.00 44.81 94 TYR A O 1
ATOM 710 N N . THR A 1 95 ? 30.783 7.452 -21.841 1.00 47.12 95 THR A N 1
ATOM 711 C CA . THR A 1 95 ? 29.397 7.756 -22.193 1.00 47.12 95 THR A CA 1
ATOM 712 C C . THR A 1 95 ? 28.641 6.455 -21.977 1.00 47.12 95 THR A C 1
ATOM 714 O O . THR A 1 95 ? 28.970 5.460 -22.629 1.00 47.12 95 THR A O 1
ATOM 717 N N . LEU A 1 96 ? 27.665 6.425 -21.068 1.00 48.66 96 LEU A N 1
ATOM 718 C CA . LEU A 1 96 ? 26.611 5.433 -21.197 1.00 48.66 96 LEU A CA 1
ATOM 719 C C . LEU A 1 96 ? 26.008 5.647 -22.579 1.00 48.66 96 LEU A C 1
ATOM 721 O O . LEU A 1 96 ? 25.208 6.551 -22.805 1.00 48.66 96 LEU A O 1
ATOM 725 N N . ILE A 1 97 ? 26.460 4.848 -23.538 1.00 48.00 97 ILE A N 1
ATOM 726 C CA . ILE A 1 97 ? 25.713 4.625 -24.754 1.00 48.00 97 ILE A CA 1
ATOM 727 C C . ILE A 1 97 ? 24.546 3.785 -24.265 1.00 48.00 97 ILE A C 1
ATOM 729 O O . ILE A 1 97 ? 24.645 2.564 -24.229 1.00 48.00 97 ILE A O 1
ATOM 733 N N . CYS A 1 98 ? 23.489 4.453 -23.806 1.00 52.19 98 CYS A N 1
ATOM 734 C CA . CYS A 1 98 ? 22.147 3.909 -23.853 1.00 52.19 98 CYS A CA 1
ATOM 735 C C . CYS A 1 98 ? 21.921 3.586 -25.328 1.00 52.19 98 CYS A C 1
ATOM 737 O O . CYS A 1 98 ? 21.776 4.516 -26.129 1.00 52.19 98 CYS A O 1
ATOM 739 N N . PRO A 1 99 ? 22.025 2.316 -25.757 1.00 46.38 99 PRO A N 1
ATOM 740 C CA . PRO A 1 99 ? 21.677 1.982 -27.116 1.00 46.38 99 PRO A CA 1
ATOM 741 C C . PRO A 1 99 ? 20.158 2.071 -27.107 1.00 46.38 99 PRO A C 1
ATOM 743 O O . PRO A 1 99 ? 19.486 1.177 -26.595 1.00 46.38 99 PRO A O 1
ATOM 746 N N . GLU A 1 100 ? 19.622 3.200 -27.559 1.00 46.84 100 GLU A N 1
ATOM 747 C CA . GLU A 1 100 ? 18.188 3.324 -27.772 1.00 46.84 100 GLU A CA 1
ATOM 748 C C . GLU A 1 100 ? 17.679 2.110 -28.577 1.00 46.84 100 GLU A C 1
ATOM 750 O O . GLU A 1 100 ? 18.386 1.656 -29.491 1.00 46.84 100 GLU A O 1
ATOM 755 N N . PRO A 1 101 ? 16.468 1.591 -28.291 1.00 46.22 101 PRO A N 1
ATOM 756 C CA . PRO A 1 101 ? 15.479 2.132 -27.345 1.00 46.22 101 PRO A CA 1
ATOM 757 C C . PRO A 1 101 ? 15.165 1.252 -26.115 1.00 46.22 101 PRO A C 1
ATOM 759 O O . PRO A 1 101 ? 14.363 1.637 -25.278 1.00 46.22 101 PRO A O 1
ATOM 762 N N . THR A 1 102 ? 15.762 0.067 -25.969 1.00 50.34 102 THR A N 1
ATOM 763 C CA . THR A 1 102 ? 15.237 -1.002 -25.085 1.00 50.34 102 THR A CA 1
ATOM 764 C C . THR A 1 102 ? 15.833 -1.054 -23.667 1.00 50.34 102 THR A C 1
ATOM 766 O O . THR A 1 102 ? 15.884 -2.129 -23.078 1.00 50.34 102 THR A O 1
ATOM 769 N N . ARG A 1 103 ? 16.382 0.043 -23.127 1.00 57.38 103 ARG A N 1
ATOM 770 C CA . ARG A 1 103 ? 16.957 0.081 -21.754 1.00 57.38 103 ARG A CA 1
ATOM 771 C C . ARG A 1 103 ? 16.517 1.289 -20.918 1.00 57.38 103 ARG A C 1
ATOM 773 O O . ARG A 1 103 ? 17.158 1.621 -19.920 1.00 57.38 103 ARG A O 1
ATOM 780 N N . ASN A 1 104 ? 15.447 1.951 -21.335 1.00 70.75 104 ASN A N 1
ATOM 781 C CA . ASN A 1 104 ? 14.769 2.937 -20.505 1.00 70.75 104 ASN A CA 1
ATOM 782 C C . ASN A 1 104 ? 13.642 2.222 -19.756 1.00 70.75 104 ASN A C 1
ATOM 784 O O . ASN A 1 104 ? 13.030 1.315 -20.317 1.00 70.75 104 ASN A O 1
ATOM 788 N N . ALA A 1 105 ? 13.405 2.618 -18.508 1.00 74.44 105 ALA A N 1
ATOM 789 C CA . ALA A 1 105 ? 12.216 2.199 -17.774 1.00 74.44 105 ALA A CA 1
ATOM 790 C C . ALA A 1 105 ? 10.950 2.667 -18.514 1.00 74.44 105 ALA A C 1
ATOM 792 O O . ALA A 1 105 ? 11.001 3.678 -19.233 1.00 74.44 105 ALA A O 1
ATOM 793 N N . SER A 1 106 ? 9.841 1.948 -18.353 1.00 82.81 106 SER A N 1
ATOM 794 C CA . SER A 1 106 ? 8.543 2.382 -18.863 1.00 82.81 106 SER A CA 1
ATOM 795 C C . SER A 1 106 ? 8.072 3.633 -18.096 1.00 82.81 106 SER A C 1
ATOM 797 O O . SER A 1 106 ? 8.733 4.161 -17.192 1.00 82.81 106 SER A O 1
ATOM 799 N N . THR A 1 107 ? 6.961 4.222 -18.537 1.00 87.69 107 THR A N 1
ATOM 800 C CA . THR A 1 107 ? 6.351 5.313 -17.766 1.00 87.69 107 THR A CA 1
ATOM 801 C C . THR A 1 107 ? 5.580 4.696 -16.614 1.00 87.69 107 THR A C 1
ATOM 803 O O . THR A 1 107 ? 4.719 3.877 -16.891 1.00 87.69 107 THR A O 1
ATOM 806 N N . LEU A 1 108 ? 5.823 5.158 -15.380 1.00 90.50 108 LEU A N 1
ATOM 807 C CA . LEU A 1 108 ? 5.160 4.619 -14.188 1.00 90.50 108 LEU A CA 1
ATOM 808 C C . LEU A 1 108 ? 3.652 4.428 -14.376 1.00 90.50 108 LEU A C 1
ATOM 810 O O . LEU A 1 108 ? 2.931 5.395 -14.654 1.00 90.50 108 LEU A O 1
ATOM 814 N N . GLY A 1 109 ? 3.193 3.221 -14.076 1.00 92.19 109 GLY A N 1
ATOM 815 C CA . GLY A 1 109 ? 1.807 2.801 -14.209 1.00 92.19 109 GLY A CA 1
ATOM 816 C C . GLY A 1 109 ? 1.682 1.655 -15.203 1.00 92.19 109 GLY A C 1
ATOM 817 O O . GLY A 1 109 ? 2.674 1.158 -15.712 1.00 92.19 109 GLY A O 1
ATOM 818 N N . LEU A 1 110 ? 0.432 1.308 -15.492 1.00 93.69 110 LEU A N 1
ATOM 819 C CA . LEU A 1 110 ? 0.069 0.228 -16.410 1.00 93.69 110 LEU A CA 1
ATOM 820 C C . LEU A 1 110 ? 0.595 0.496 -17.823 1.00 93.69 110 LEU A C 1
ATOM 822 O O . LEU A 1 110 ? 0.408 1.602 -18.354 1.00 93.69 110 LEU A O 1
ATOM 826 N N . ASP A 1 111 ? 1.145 -0.525 -18.467 1.00 90.62 111 ASP A N 1
ATOM 827 C CA . ASP A 1 111 ? 1.742 -0.441 -19.800 1.00 90.62 111 ASP A CA 1
ATOM 828 C C . ASP A 1 111 ? 1.108 -1.380 -20.849 1.00 90.62 111 ASP A C 1
ATOM 830 O O . ASP A 1 111 ? 1.413 -1.312 -22.046 1.00 90.62 111 ASP A O 1
ATOM 834 N N . GLY A 1 112 ? 0.075 -2.112 -20.452 1.00 88.50 112 GLY A N 1
ATOM 835 C CA . GLY A 1 112 ? -0.856 -2.823 -21.333 1.00 88.50 112 GLY A CA 1
ATOM 836 C C . GLY A 1 112 ? -2.039 -3.469 -20.604 1.00 88.50 112 GLY A C 1
ATOM 837 O O . GLY A 1 112 ? -2.985 -3.947 -21.244 1.00 88.50 112 GLY A O 1
ATOM 838 N N . GLU A 1 113 ? -1.998 -3.453 -19.278 1.00 93.38 113 GLU A N 1
ATOM 839 C CA . GLU A 1 113 ? -2.838 -4.173 -18.335 1.00 93.38 113 GLU A CA 1
ATOM 840 C C . GLU A 1 113 ? -4.160 -3.438 -18.115 1.00 93.38 113 GLU A C 1
ATOM 842 O O . GLU A 1 113 ? -4.303 -2.220 -18.292 1.00 93.38 113 GLU A O 1
ATOM 847 N N . ALA A 1 114 ? -5.173 -4.183 -17.675 1.00 91.56 114 ALA A N 1
ATOM 848 C CA . ALA A 1 114 ? -6.410 -3.564 -17.245 1.00 91.56 114 ALA A CA 1
ATOM 849 C C . ALA A 1 114 ? -6.220 -2.853 -15.897 1.00 91.56 114 ALA A C 1
ATOM 851 O O . ALA A 1 114 ? -5.689 -3.400 -14.930 1.00 91.56 114 ALA A O 1
ATOM 852 N N . GLY A 1 115 ? -6.730 -1.625 -15.812 1.00 89.56 115 GLY A N 1
ATOM 853 C CA . GLY A 1 115 ? -6.710 -0.872 -14.566 1.00 89.56 115 GLY A CA 1
ATOM 854 C C . GLY A 1 115 ? -7.731 -1.347 -13.540 1.00 89.56 115 GLY A C 1
ATOM 855 O O . GLY A 1 115 ? -8.727 -2.005 -13.850 1.00 89.56 115 GLY A O 1
ATOM 856 N N . GLY A 1 116 ? -7.504 -0.928 -12.300 1.00 89.56 116 GLY A N 1
ATOM 857 C CA . GLY A 1 116 ? -8.395 -1.176 -11.176 1.00 89.56 116 GLY A CA 1
ATOM 858 C C . GLY A 1 116 ? -8.027 -2.412 -10.344 1.00 89.56 116 GLY A C 1
ATOM 859 O O . GLY A 1 116 ? -7.408 -3.351 -10.830 1.00 89.56 116 GLY A O 1
ATOM 860 N N . PRO A 1 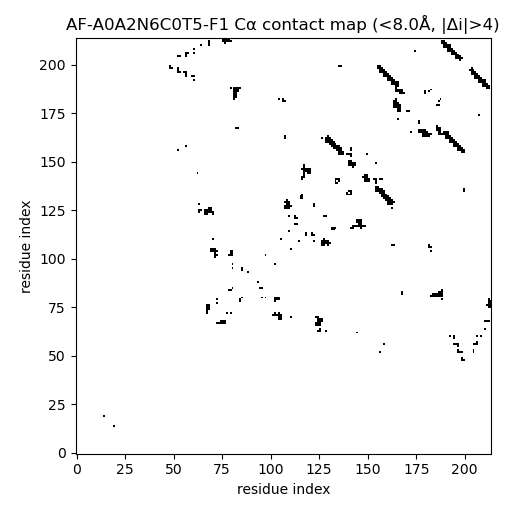117 ? -8.464 -2.441 -9.075 1.00 88.25 117 PRO A N 1
ATOM 861 C CA . PRO A 1 117 ? -7.970 -3.370 -8.049 1.00 88.25 117 PRO A CA 1
ATOM 862 C C . PRO A 1 117 ? -8.302 -4.852 -8.262 1.00 88.25 117 PRO A C 1
ATOM 864 O O . PRO A 1 117 ? -7.799 -5.699 -7.529 1.00 88.25 117 PRO A O 1
ATOM 867 N N . HIS A 1 118 ? -9.164 -5.167 -9.227 1.00 90.19 118 HIS A N 1
ATOM 868 C CA . HIS A 1 118 ? -9.592 -6.530 -9.539 1.00 90.19 118 HIS A CA 1
ATOM 869 C C . HIS A 1 118 ? -8.767 -7.180 -10.657 1.00 90.19 118 HIS A C 1
ATOM 871 O O . HIS A 1 118 ? -9.005 -8.342 -10.952 1.00 90.19 118 HIS A O 1
ATOM 877 N N . ASN A 1 119 ? -7.834 -6.439 -11.267 1.00 93.19 119 ASN A N 1
ATOM 878 C CA . ASN A 1 119 ? -6.974 -6.916 -12.355 1.00 93.19 119 ASN A CA 1
ATOM 879 C C . ASN A 1 119 ? -5.498 -7.008 -11.925 1.00 93.19 119 ASN A C 1
ATOM 881 O O . ASN A 1 119 ? -4.603 -7.015 -12.764 1.00 93.19 119 ASN A O 1
ATOM 885 N N . ARG A 1 120 ? -5.232 -7.046 -10.610 1.00 93.19 120 ARG A N 1
ATOM 886 C CA . ARG A 1 120 ? -3.866 -7.101 -10.052 1.00 93.19 120 ARG A CA 1
ATOM 887 C C . ARG A 1 120 ? -3.134 -8.405 -10.362 1.00 93.19 120 ARG A C 1
ATOM 889 O O . ARG A 1 120 ? -1.914 -8.472 -10.263 1.00 93.19 120 ARG A O 1
ATOM 896 N N . ASP A 1 121 ? -3.874 -9.418 -10.795 1.00 91.50 121 ASP A N 1
ATOM 897 C CA . ASP A 1 121 ? -3.345 -10.659 -11.348 1.00 91.50 121 ASP A CA 1
ATOM 898 C C . ASP A 1 121 ? -2.592 -10.444 -12.672 1.00 91.50 121 ASP A C 1
ATOM 900 O O . ASP A 1 121 ? -1.715 -11.241 -13.005 1.00 91.50 121 ASP A O 1
ATOM 904 N N . GLN A 1 122 ? -2.911 -9.372 -13.407 1.00 91.75 122 GLN A N 1
ATOM 905 C CA . GLN A 1 122 ? -2.231 -8.982 -14.646 1.00 91.75 122 GLN A CA 1
ATOM 906 C C . GLN A 1 122 ? -1.000 -8.115 -14.399 1.00 91.75 122 GLN A C 1
ATOM 908 O O . GLN A 1 122 ? -0.140 -8.063 -15.266 1.00 91.75 122 GLN A O 1
ATOM 913 N N . TRP A 1 123 ? -0.925 -7.465 -13.237 1.00 94.31 123 TRP A N 1
ATOM 914 C CA . TRP A 1 123 ? 0.146 -6.535 -12.899 1.00 94.31 123 TRP A CA 1
ATOM 915 C C . TRP A 1 123 ? 1.406 -7.316 -12.574 1.00 94.31 123 TRP A C 1
ATOM 917 O O . TRP A 1 123 ? 1.448 -8.088 -11.600 1.00 94.31 123 TRP A O 1
ATOM 927 N N . ASP A 1 124 ? 2.410 -7.179 -13.418 1.00 92.75 124 ASP A N 1
ATOM 928 C CA . ASP A 1 124 ? 3.566 -8.059 -13.431 1.00 92.75 124 ASP A CA 1
ATOM 929 C C . ASP A 1 124 ? 4.848 -7.364 -12.954 1.00 92.75 124 ASP A C 1
ATOM 931 O O . ASP A 1 124 ? 5.790 -8.057 -12.536 1.00 92.75 124 ASP A O 1
ATOM 935 N N . ASP A 1 125 ? 4.819 -6.032 -12.871 1.00 93.81 125 ASP A N 1
ATOM 936 C CA . ASP A 1 125 ? 5.874 -5.181 -12.351 1.00 93.81 125 ASP A CA 1
ATOM 937 C C . ASP A 1 125 ? 5.447 -4.312 -11.156 1.00 93.81 125 ASP A C 1
ATOM 939 O O . ASP A 1 125 ? 4.333 -4.391 -10.630 1.00 93.81 125 ASP A O 1
ATOM 943 N N . VAL A 1 126 ? 6.420 -3.587 -10.603 1.00 94.12 126 VAL A N 1
ATOM 944 C CA . VAL A 1 126 ? 6.226 -2.744 -9.424 1.00 94.12 126 VAL A CA 1
ATOM 945 C C . VAL A 1 1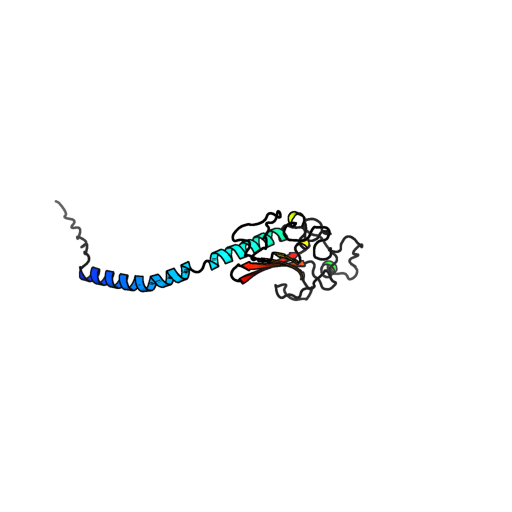26 ? 5.348 -1.547 -9.768 1.00 94.12 126 VAL A C 1
ATOM 947 O O . VAL A 1 126 ? 4.473 -1.202 -8.977 1.00 94.12 126 VAL A O 1
ATOM 950 N N . ASP A 1 127 ? 5.586 -0.873 -10.889 1.00 92.38 127 ASP A N 1
ATOM 951 C CA . ASP A 1 127 ? 4.950 0.401 -11.203 1.00 92.38 127 ASP A CA 1
ATOM 952 C C . ASP A 1 127 ? 3.524 0.307 -11.724 1.00 92.38 127 ASP A C 1
ATOM 954 O O . ASP A 1 127 ? 2.809 1.303 -11.603 1.00 92.38 127 ASP A O 1
ATOM 958 N N . ASP A 1 128 ? 3.054 -0.869 -12.124 1.00 95.00 128 ASP A N 1
ATOM 959 C CA . ASP A 1 128 ? 1.632 -1.148 -12.346 1.00 95.00 128 ASP A CA 1
ATOM 960 C C . ASP A 1 128 ? 0.736 -0.755 -11.160 1.00 95.00 128 ASP A C 1
ATOM 962 O O . ASP A 1 128 ? -0.413 -0.328 -11.317 1.00 95.00 128 ASP A O 1
ATOM 966 N N . TYR A 1 129 ? 1.268 -0.850 -9.939 1.00 96.00 129 TYR A N 1
ATOM 967 C CA . TYR A 1 129 ? 0.541 -0.505 -8.718 1.00 96.00 129 TYR A CA 1
ATOM 968 C C . TYR A 1 129 ? 0.445 1.007 -8.496 1.00 96.00 129 TYR A C 1
ATOM 970 O O . TYR A 1 129 ? -0.270 1.453 -7.592 1.00 96.00 129 TYR A O 1
ATOM 978 N N . ASN A 1 130 ? 1.154 1.817 -9.286 1.00 95.62 130 ASN A N 1
ATOM 979 C CA . ASN A 1 130 ? 1.138 3.260 -9.136 1.00 95.62 130 ASN A CA 1
ATOM 980 C C . ASN A 1 130 ? -0.267 3.824 -9.380 1.00 95.62 130 ASN A C 1
ATOM 982 O O . ASN A 1 130 ? -0.844 3.695 -10.459 1.00 95.62 130 ASN A O 1
ATOM 986 N N . GLY A 1 131 ? -0.819 4.500 -8.375 1.00 93.50 131 GLY A N 1
ATOM 987 C CA . GLY A 1 131 ? -2.162 5.062 -8.452 1.00 93.50 131 GLY A CA 1
ATOM 988 C C . GLY A 1 131 ? -3.278 4.048 -8.193 1.00 93.50 131 GLY A C 1
ATOM 989 O O . GLY A 1 131 ? -4.450 4.395 -8.370 1.00 93.50 131 GLY A O 1
ATOM 990 N N . LEU A 1 132 ? -2.963 2.829 -7.733 1.00 95.25 132 LEU A N 1
ATOM 991 C CA . LEU A 1 132 ? -3.972 1.915 -7.201 1.00 95.25 132 LEU A CA 1
ATOM 992 C C . LEU A 1 132 ? -4.750 2.618 -6.081 1.00 95.25 132 LEU A C 1
ATOM 994 O O . LEU A 1 132 ? -4.175 3.118 -5.113 1.00 95.25 132 LEU A O 1
ATOM 998 N N . ALA A 1 133 ? -6.077 2.598 -6.192 1.00 94.31 133 ALA A N 1
ATOM 999 C CA . ALA A 1 133 ? -6.978 3.127 -5.183 1.00 94.31 133 ALA A CA 1
ATOM 1000 C C . ALA A 1 133 ? -8.172 2.191 -4.973 1.00 94.31 133 ALA A C 1
ATOM 1002 O O . ALA A 1 133 ? -8.971 1.941 -5.876 1.00 94.31 133 ALA A O 1
ATOM 1003 N N . GLU A 1 134 ? -8.316 1.727 -3.740 1.00 93.69 134 GLU A N 1
ATOM 1004 C CA . GLU A 1 134 ? -9.449 0.959 -3.241 1.00 93.69 134 GLU A CA 1
ATOM 1005 C C . GLU A 1 134 ? -10.151 1.791 -2.177 1.00 93.69 134 GLU A C 1
ATOM 1007 O O . GLU A 1 134 ? -9.738 1.785 -1.012 1.00 93.69 134 GLU A O 1
ATOM 1012 N N . PRO A 1 135 ? -11.174 2.572 -2.560 1.00 91.19 135 PRO A N 1
ATOM 1013 C CA . PRO A 1 135 ? -11.932 3.343 -1.594 1.00 91.19 135 PRO A CA 1
ATOM 1014 C C . PRO A 1 135 ? -12.692 2.393 -0.666 1.00 91.19 135 PRO A C 1
ATOM 1016 O O . PRO A 1 135 ? -13.309 1.432 -1.112 1.00 91.19 135 PRO A O 1
ATOM 1019 N N . GLY A 1 136 ? -12.667 2.687 0.629 1.00 89.12 136 GLY A N 1
ATOM 1020 C CA . GLY A 1 136 ? -13.482 1.986 1.616 1.00 89.12 136 GLY A CA 1
ATOM 1021 C C . GLY A 1 136 ? -14.897 2.553 1.678 1.00 89.12 136 GLY A C 1
ATOM 1022 O O . GLY A 1 136 ? -15.186 3.634 1.156 1.00 89.12 136 GLY A O 1
ATOM 1023 N N . GLY A 1 137 ? -15.792 1.833 2.339 1.00 86.81 137 GLY A N 1
ATOM 1024 C CA . GLY A 1 137 ? -17.133 2.282 2.685 1.00 86.81 137 GLY A CA 1
ATOM 1025 C C . GLY A 1 137 ? -18.253 1.718 1.801 1.00 86.81 137 GLY A C 1
ATOM 1026 O O . GLY A 1 137 ? -18.035 0.854 0.948 1.00 86.81 137 GLY A O 1
ATOM 1027 N N . PRO A 1 138 ? -19.496 2.185 2.017 1.00 83.44 138 PRO A N 1
ATOM 1028 C CA . PRO A 1 138 ? -20.683 1.570 1.436 1.00 83.44 138 PRO A CA 1
ATOM 1029 C C . PRO A 1 138 ? -20.675 1.592 -0.096 1.00 83.44 138 PRO A C 1
ATOM 1031 O O . PRO A 1 138 ? -20.561 2.650 -0.708 1.00 83.44 138 PRO A O 1
ATOM 1034 N N . GLY A 1 139 ? -20.872 0.423 -0.710 1.00 82.44 139 GLY A N 1
ATOM 1035 C CA . GLY A 1 139 ? -20.924 0.271 -2.169 1.00 82.44 139 GLY A CA 1
ATOM 1036 C C . GLY A 1 139 ? -19.564 0.064 -2.836 1.00 82.44 139 GLY A C 1
ATOM 1037 O O . GLY A 1 139 ? -19.532 -0.224 -4.031 1.00 82.44 139 GLY A O 1
ATOM 1038 N N . ASN A 1 140 ? -18.468 0.139 -2.078 1.00 87.88 140 ASN A N 1
ATOM 1039 C CA . ASN A 1 140 ? -17.145 -0.215 -2.567 1.00 87.88 140 ASN A CA 1
ATOM 1040 C C . ASN A 1 140 ? -16.843 -1.695 -2.314 1.00 87.88 140 ASN A C 1
ATOM 1042 O O . ASN A 1 140 ? -17.354 -2.312 -1.378 1.00 87.88 140 ASN A O 1
ATOM 1046 N N . THR A 1 141 ? -16.022 -2.271 -3.188 1.00 87.88 141 THR A N 1
ATOM 1047 C CA . THR A 1 141 ? -15.547 -3.652 -3.075 1.00 87.88 141 THR A CA 1
ATOM 1048 C C . THR A 1 141 ? -14.040 -3.614 -2.927 1.00 87.88 141 THR A C 1
ATOM 1050 O O . THR A 1 141 ? -13.361 -2.950 -3.707 1.00 87.88 141 THR A O 1
ATOM 1053 N N . PHE A 1 142 ? -13.546 -4.308 -1.913 1.00 90.94 142 PHE A N 1
ATOM 1054 C CA . PHE A 1 142 ? -12.126 -4.463 -1.647 1.00 90.94 142 PHE A CA 1
ATOM 1055 C C . PHE A 1 142 ? -11.675 -5.799 -2.238 1.00 90.94 142 PHE A C 1
ATOM 1057 O O . PHE A 1 142 ? -12.423 -6.771 -2.122 1.00 90.94 142 PHE A O 1
ATOM 1064 N N . TYR A 1 143 ? -10.507 -5.867 -2.873 1.00 91.50 143 TYR A N 1
ATOM 1065 C CA . TYR A 1 143 ? -10.079 -7.065 -3.598 1.00 91.50 143 TYR A CA 1
ATOM 1066 C C . TYR A 1 143 ? -8.815 -7.677 -2.986 1.00 91.50 143 TYR A C 1
ATOM 1068 O O . TYR A 1 143 ? -7.969 -6.984 -2.409 1.00 91.50 143 TYR A O 1
ATOM 1076 N N . ASP A 1 144 ? -8.689 -8.999 -3.090 1.00 89.75 144 ASP A N 1
ATOM 1077 C CA . ASP A 1 144 ? -7.424 -9.694 -2.859 1.00 89.75 144 ASP A CA 1
ATOM 1078 C C . ASP A 1 144 ? -6.532 -9.662 -4.111 1.00 89.75 144 ASP A C 1
ATOM 1080 O O . ASP A 1 144 ? -6.856 -8.998 -5.100 1.00 89.75 144 ASP A O 1
ATOM 1084 N N . GLN A 1 145 ? -5.346 -10.264 -4.013 1.00 87.62 145 GLN A N 1
ATOM 1085 C CA . GLN A 1 145 ? -4.331 -10.259 -5.075 1.00 87.62 145 GLN A CA 1
ATOM 1086 C C . GLN A 1 145 ? -4.808 -10.953 -6.365 1.00 87.62 145 GLN A C 1
ATOM 1088 O O . GLN A 1 145 ? -4.343 -10.619 -7.446 1.00 87.62 145 GLN A O 1
ATOM 1093 N N . ASP A 1 146 ? -5.756 -11.891 -6.253 1.00 89.62 146 ASP A N 1
ATOM 1094 C CA . ASP A 1 146 ? -6.282 -12.681 -7.370 1.00 89.62 146 ASP A CA 1
ATOM 1095 C C . ASP A 1 146 ? -7.543 -12.025 -7.972 1.00 89.62 146 ASP A C 1
ATOM 1097 O O . ASP A 1 146 ? -8.267 -12.633 -8.763 1.00 89.62 146 ASP A O 1
ATOM 1101 N N . GLY A 1 147 ? -7.856 -10.792 -7.554 1.00 88.50 147 GLY A N 1
ATOM 1102 C CA . GLY A 1 147 ? -9.035 -10.051 -7.990 1.00 88.50 147 GLY A CA 1
ATOM 1103 C C . GLY A 1 147 ? -10.345 -10.549 -7.377 1.00 88.50 147 GLY A C 1
ATOM 1104 O O . GLY A 1 147 ? -11.427 -10.157 -7.828 1.00 88.50 147 GLY A O 1
ATOM 1105 N N . ALA A 1 148 ? -10.299 -11.390 -6.338 1.00 90.81 148 ALA A N 1
ATOM 1106 C CA . ALA A 1 148 ? -11.502 -11.853 -5.666 1.00 90.81 148 ALA A CA 1
ATOM 1107 C C . ALA A 1 148 ? -11.981 -10.826 -4.621 1.00 90.81 148 ALA A C 1
ATOM 1109 O O . ALA A 1 148 ? -11.180 -10.230 -3.895 1.00 90.81 148 ALA A O 1
ATOM 1110 N N . PRO A 1 149 ? -13.301 -10.594 -4.511 1.00 90.44 149 PRO A N 1
ATOM 1111 C CA . PRO A 1 149 ? -13.839 -9.620 -3.574 1.00 90.44 149 PRO A CA 1
ATOM 1112 C C . PRO A 1 149 ? -13.726 -10.117 -2.126 1.00 90.44 149 PRO A C 1
ATOM 1114 O O . PRO A 1 149 ? -14.274 -11.159 -1.752 1.00 90.44 149 PRO A O 1
ATOM 1117 N N . LEU A 1 150 ? -13.091 -9.316 -1.275 1.00 89.06 150 LEU A N 1
ATOM 1118 C CA . LEU A 1 150 ? -13.065 -9.492 0.171 1.00 89.06 150 LEU A CA 1
ATOM 1119 C C . LEU A 1 150 ? -14.377 -8.968 0.771 1.00 89.06 150 LEU A C 1
ATOM 1121 O O . LEU A 1 150 ? -14.716 -7.789 0.680 1.00 89.06 150 LEU A O 1
ATOM 1125 N N . THR A 1 151 ? -15.147 -9.870 1.386 1.00 85.19 151 THR A N 1
ATOM 1126 C CA . THR A 1 151 ? -16.496 -9.582 1.905 1.00 85.19 151 THR A CA 1
ATOM 1127 C C . THR A 1 151 ? -16.516 -9.357 3.418 1.00 85.19 151 THR A C 1
ATOM 1129 O O . THR A 1 151 ? -15.620 -9.776 4.149 1.00 85.19 151 THR A O 1
ATOM 1132 N N . GLY A 1 152 ? -17.573 -8.719 3.926 1.00 83.12 152 GLY A N 1
ATOM 1133 C CA . GLY A 1 152 ? -17.746 -8.478 5.360 1.00 83.12 152 GLY A CA 1
ATOM 1134 C C . GLY A 1 152 ? -16.996 -7.234 5.829 1.00 83.12 152 GLY A C 1
ATOM 1135 O O . GLY A 1 152 ? -16.985 -6.226 5.136 1.00 83.12 152 GLY A O 1
ATOM 1136 N N . SER A 1 153 ? -16.367 -7.292 7.005 1.00 79.75 153 SER A N 1
ATOM 1137 C CA . SER A 1 153 ? -15.744 -6.123 7.654 1.00 79.75 153 SER A CA 1
ATOM 1138 C C . SER A 1 153 ? -14.538 -5.519 6.916 1.00 79.75 153 SER A C 1
ATOM 1140 O O . SER A 1 153 ? -13.938 -4.583 7.432 1.00 79.75 153 SER A O 1
ATOM 1142 N N . TRP A 1 154 ? -14.150 -6.058 5.759 1.00 84.50 154 TRP A N 1
ATOM 1143 C CA . TRP A 1 154 ? -13.044 -5.558 4.938 1.00 84.50 154 TRP A CA 1
ATOM 1144 C C . TRP A 1 154 ? -13.454 -4.404 4.020 1.00 84.50 154 TRP A C 1
ATOM 1146 O O . TRP A 1 154 ? -12.606 -3.596 3.664 1.00 84.50 154 TRP A O 1
ATOM 1156 N N . THR A 1 155 ? -14.743 -4.276 3.685 1.00 84.88 155 THR A N 1
ATOM 1157 C CA . THR A 1 155 ? -15.231 -3.251 2.742 1.00 84.88 155 THR A CA 1
ATOM 1158 C C . THR A 1 155 ? -15.090 -1.827 3.267 1.00 84.88 155 THR A C 1
ATOM 1160 O O . THR A 1 155 ? -15.130 -0.882 2.490 1.00 84.88 155 THR A O 1
ATOM 1163 N N . ASP A 1 156 ? -14.938 -1.662 4.580 1.00 90.44 156 ASP A N 1
ATOM 1164 C CA . ASP A 1 156 ? -14.782 -0.356 5.221 1.00 90.44 156 ASP A CA 1
ATOM 1165 C C . ASP A 1 156 ? -13.314 0.094 5.313 1.00 90.44 156 ASP A C 1
ATOM 1167 O O . ASP A 1 156 ? -13.047 1.233 5.692 1.00 90.44 156 ASP A O 1
ATOM 1171 N N . PHE A 1 157 ? -12.360 -0.776 4.968 1.00 93.19 157 PHE A N 1
ATOM 1172 C CA . PHE A 1 157 ? -10.958 -0.393 4.826 1.00 93.19 157 PHE A CA 1
ATOM 1173 C C . PHE A 1 157 ? -10.735 0.234 3.454 1.00 93.19 157 PHE A C 1
ATOM 1175 O O . PHE A 1 157 ? -11.346 -0.173 2.468 1.00 93.19 157 PHE A O 1
ATOM 1182 N N . SER A 1 158 ? -9.825 1.201 3.383 1.00 94.38 158 SER A N 1
ATOM 1183 C CA . SER A 1 158 ? -9.341 1.723 2.107 1.00 94.38 158 SER A CA 1
ATOM 1184 C C . SER A 1 158 ? -7.852 1.486 1.961 1.00 94.38 158 SER A C 1
ATOM 1186 O O . SER A 1 158 ? -7.127 1.544 2.954 1.00 94.38 158 SER A O 1
ATOM 1188 N N . ARG A 1 159 ? -7.384 1.307 0.731 1.00 95.69 159 ARG A N 1
ATOM 1189 C CA . ARG A 1 159 ? -5.966 1.143 0.412 1.00 95.69 159 ARG A CA 1
ATOM 1190 C C . ARG A 1 159 ? -5.612 1.976 -0.807 1.00 95.69 159 ARG A C 1
ATOM 1192 O O . ARG A 1 159 ? -6.386 2.049 -1.755 1.00 95.69 159 ARG A O 1
ATOM 1199 N N . GLN A 1 160 ? -4.462 2.625 -0.764 1.00 96.38 160 GLN A N 1
ATOM 1200 C CA . GLN A 1 160 ? -3.916 3.392 -1.873 1.00 96.38 160 GLN A CA 1
ATOM 1201 C C . GLN A 1 160 ? -2.436 3.072 -2.010 1.00 96.38 160 GLN A C 1
ATOM 1203 O O . GLN A 1 160 ? -1.762 2.844 -1.002 1.00 96.38 160 GLN A O 1
ATOM 1208 N N . VAL A 1 161 ? -1.946 3.055 -3.242 1.00 97.06 161 VAL A N 1
ATOM 1209 C CA . VAL A 1 161 ? -0.526 2.881 -3.535 1.00 97.06 161 VAL A CA 1
ATOM 1210 C C . VAL A 1 161 ? -0.070 4.015 -4.437 1.00 97.06 161 VAL A C 1
ATOM 1212 O O . VAL A 1 161 ? -0.710 4.338 -5.437 1.00 97.06 161 VAL A O 1
ATOM 1215 N N . SER A 1 162 ? 1.045 4.626 -4.059 1.00 94.69 162 SER A N 1
ATOM 1216 C CA . SER A 1 162 ? 1.758 5.599 -4.875 1.00 94.69 162 SER A CA 1
ATOM 1217 C C . SER A 1 162 ? 3.182 5.116 -5.052 1.00 94.69 162 SER A C 1
ATOM 1219 O O . SER A 1 162 ? 3.819 4.685 -4.088 1.00 94.69 162 SER A O 1
ATOM 1221 N N . ILE A 1 163 ? 3.677 5.207 -6.279 1.00 94.12 163 ILE A N 1
ATOM 1222 C CA . ILE A 1 163 ? 5.045 4.844 -6.618 1.00 94.12 163 ILE A CA 1
ATOM 1223 C C . ILE A 1 163 ? 5.676 6.014 -7.337 1.00 94.12 163 ILE A C 1
ATOM 1225 O O . ILE A 1 163 ? 5.054 6.652 -8.186 1.00 94.12 163 ILE A O 1
ATOM 1229 N N . ASP A 1 164 ? 6.911 6.318 -6.970 1.00 91.44 164 ASP A N 1
ATOM 1230 C CA . ASP A 1 164 ? 7.627 7.434 -7.549 1.00 91.44 164 ASP A CA 1
ATOM 1231 C C . ASP A 1 164 ? 9.134 7.200 -7.581 1.00 91.44 164 ASP A C 1
ATOM 1233 O O . ASP A 1 164 ? 9.697 6.491 -6.746 1.00 91.44 164 ASP A O 1
ATOM 1237 N N . TYR A 1 165 ? 9.809 7.811 -8.551 1.00 89.25 165 TYR A N 1
ATOM 1238 C CA . TYR A 1 165 ? 11.268 7.829 -8.553 1.00 89.25 165 TYR A CA 1
ATOM 1239 C C . TYR A 1 165 ? 11.788 8.765 -7.471 1.00 89.25 165 TYR A C 1
ATOM 1241 O O . TYR A 1 165 ? 11.277 9.872 -7.287 1.00 89.25 165 TYR A O 1
ATOM 1249 N N . ILE A 1 166 ? 12.859 8.356 -6.799 1.00 87.50 166 ILE A N 1
ATOM 1250 C CA . ILE A 1 166 ? 13.532 9.200 -5.814 1.00 87.50 166 ILE A CA 1
ATOM 1251 C C . ILE A 1 166 ? 14.455 10.181 -6.546 1.00 87.50 166 ILE A C 1
ATOM 1253 O O . ILE A 1 166 ? 15.166 9.814 -7.482 1.00 87.50 166 ILE A O 1
ATOM 1257 N N . ALA A 1 167 ? 14.457 11.450 -6.137 1.00 84.94 167 ALA A N 1
ATOM 1258 C CA . ALA A 1 167 ? 15.384 12.427 -6.695 1.00 84.94 167 ALA A CA 1
ATOM 1259 C C . ALA A 1 167 ? 16.833 12.134 -6.264 1.00 84.94 167 ALA A C 1
ATOM 1261 O O . ALA A 1 167 ? 17.108 11.945 -5.081 1.00 84.94 167 ALA A O 1
ATOM 1262 N N . SER A 1 168 ? 17.775 12.190 -7.209 1.00 75.38 168 SER A N 1
ATOM 1263 C CA . SER A 1 168 ? 19.220 12.005 -7.019 1.00 75.38 168 SER A CA 1
ATOM 1264 C C . SER A 1 168 ? 19.880 13.241 -6.384 1.00 75.38 168 SER A C 1
ATOM 1266 O O . SER A 1 168 ? 20.824 13.823 -6.927 1.00 75.38 168 SER A O 1
ATOM 1268 N N . ASN A 1 169 ? 19.328 13.721 -5.271 1.00 68.12 169 ASN A N 1
ATOM 1269 C CA . ASN A 1 169 ? 19.967 14.744 -4.449 1.00 68.12 169 ASN A CA 1
ATOM 1270 C C . ASN A 1 169 ? 20.971 14.074 -3.489 1.00 68.12 169 ASN A C 1
ATOM 1272 O O . ASN A 1 169 ? 20.833 12.902 -3.164 1.00 68.12 169 ASN A O 1
ATOM 1276 N N . GLU A 1 170 ? 22.007 14.788 -3.041 1.00 61.88 170 GLU A N 1
ATOM 1277 C CA . GLU A 1 170 ? 23.052 14.212 -2.167 1.00 61.88 170 GLU A CA 1
ATOM 1278 C C . GLU A 1 170 ? 22.610 13.995 -0.699 1.00 61.88 170 GLU A C 1
ATOM 1280 O O . GLU A 1 170 ? 23.434 14.040 0.216 1.00 61.88 170 GLU A O 1
ATOM 1285 N N . LEU A 1 171 ? 21.314 13.804 -0.433 1.00 61.44 171 LEU A N 1
ATOM 1286 C CA . LEU A 1 171 ? 20.803 13.552 0.916 1.00 61.44 171 LEU A CA 1
ATOM 1287 C C . LEU A 1 171 ? 20.574 12.056 1.161 1.00 61.44 171 LEU A C 1
ATOM 1289 O O . LEU A 1 171 ? 20.530 11.234 0.249 1.00 61.44 171 LEU A O 1
ATOM 1293 N N . THR A 1 172 ? 20.440 11.696 2.435 1.00 67.75 172 THR A N 1
ATOM 1294 C CA . THR A 1 172 ? 19.973 10.371 2.852 1.00 67.75 172 THR A CA 1
ATOM 1295 C C . THR A 1 172 ? 18.547 10.141 2.357 1.00 67.75 172 THR A C 1
ATOM 1297 O O . THR A 1 172 ? 17.683 10.965 2.640 1.00 67.75 172 THR A O 1
ATOM 1300 N N . ILE A 1 173 ? 18.306 9.022 1.666 1.00 69.06 173 ILE A N 1
ATOM 1301 C CA . ILE A 1 173 ? 16.971 8.636 1.190 1.00 69.06 173 ILE A CA 1
ATOM 1302 C C . ILE A 1 173 ? 16.092 8.235 2.385 1.00 69.06 173 ILE A C 1
ATOM 1304 O O . ILE A 1 173 ? 16.401 7.287 3.107 1.00 69.06 173 ILE A O 1
ATOM 1308 N N . ASP A 1 174 ? 14.984 8.945 2.559 1.00 72.69 174 ASP A N 1
ATOM 1309 C CA . ASP A 1 174 ? 13.920 8.719 3.537 1.00 72.69 174 ASP A CA 1
ATOM 1310 C C . ASP A 1 174 ? 12.527 9.026 2.935 1.00 72.69 174 ASP A C 1
ATOM 1312 O O . ASP A 1 174 ? 12.383 9.294 1.736 1.00 72.69 174 ASP A O 1
ATOM 1316 N N . ALA A 1 175 ? 11.477 8.953 3.761 1.00 67.3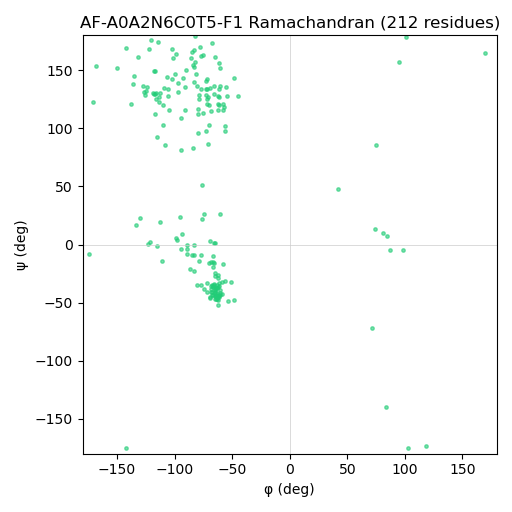8 175 ALA A N 1
ATOM 1317 C CA . ALA A 1 175 ? 10.099 9.210 3.332 1.00 67.38 175 ALA A CA 1
ATOM 1318 C C . ALA A 1 175 ? 9.876 10.653 2.834 1.00 67.38 175 ALA A C 1
ATOM 1320 O O . ALA A 1 175 ? 9.058 10.865 1.944 1.00 67.38 175 ALA A O 1
ATOM 1321 N N . ASP A 1 176 ? 10.645 11.622 3.338 1.00 77.00 176 ASP A N 1
ATOM 1322 C CA . ASP A 1 176 ? 10.531 13.044 2.988 1.00 77.00 176 ASP A CA 1
ATOM 1323 C C . ASP A 1 176 ? 11.400 13.428 1.777 1.00 77.00 176 ASP A C 1
ATOM 1325 O O . ASP A 1 176 ? 11.365 14.566 1.294 1.00 77.00 176 ASP A O 1
ATOM 1329 N N . THR A 1 177 ? 12.192 12.484 1.261 1.00 81.00 177 THR A N 1
ATOM 1330 C CA . THR A 1 177 ? 13.067 12.725 0.116 1.00 81.00 177 THR A CA 1
ATOM 1331 C C . THR A 1 177 ? 12.243 13.116 -1.105 1.00 81.00 177 THR A C 1
ATOM 1333 O O . THR A 1 177 ? 11.232 12.491 -1.433 1.00 81.00 177 THR A O 1
ATOM 1336 N N . ALA A 1 178 ? 12.670 14.169 -1.801 1.00 83.62 178 ALA A N 1
ATOM 1337 C CA . ALA A 1 178 ? 11.919 14.708 -2.926 1.00 83.62 178 ALA A CA 1
ATOM 1338 C C . ALA A 1 178 ? 11.639 13.640 -3.997 1.00 83.62 178 ALA A C 1
ATOM 1340 O O . ALA A 1 178 ? 12.525 12.879 -4.389 1.00 83.62 178 ALA A O 1
ATOM 1341 N N . SER A 1 179 ? 10.399 13.629 -4.482 1.00 85.38 179 SER A N 1
ATOM 1342 C CA . SER A 1 179 ? 10.004 12.841 -5.644 1.00 85.38 179 SER A CA 1
ATOM 1343 C C . SER A 1 179 ? 10.593 13.444 -6.919 1.00 85.38 179 SER A C 1
ATOM 1345 O O . SER A 1 179 ? 10.494 14.654 -7.141 1.00 85.38 179 SER A O 1
ATOM 1347 N N . ALA A 1 180 ? 11.171 12.608 -7.777 1.00 81.75 180 ALA A N 1
ATOM 1348 C CA . ALA A 1 180 ? 11.452 12.941 -9.172 1.00 81.75 180 ALA A CA 1
ATOM 1349 C C . ALA A 1 180 ? 10.221 12.727 -10.076 1.00 81.75 180 ALA A C 1
ATOM 1351 O O . ALA A 1 180 ? 10.229 13.139 -11.236 1.00 81.75 180 ALA A O 1
ATOM 1352 N N . GLY A 1 181 ? 9.151 12.118 -9.549 1.00 82.81 181 GLY A N 1
ATOM 1353 C CA . GLY A 1 181 ? 7.933 11.770 -10.274 1.00 82.81 181 GLY A CA 1
ATOM 1354 C C . GLY A 1 181 ? 8.165 10.611 -11.238 1.00 82.81 181 GLY A C 1
ATOM 1355 O O . GLY A 1 181 ? 7.734 9.500 -10.974 1.00 82.81 181 GLY A O 1
ATOM 1356 N N . SER A 1 182 ? 8.887 10.860 -12.325 1.00 80.31 182 SER A N 1
ATOM 1357 C CA . SER A 1 182 ? 9.193 9.912 -13.405 1.00 80.31 182 SER A CA 1
ATOM 1358 C C . SER A 1 182 ? 10.704 9.758 -13.597 1.00 80.31 182 SER A C 1
ATOM 1360 O O . SER A 1 182 ? 11.471 10.592 -13.111 1.00 80.31 182 SER A O 1
ATOM 1362 N N . LEU A 1 183 ? 11.140 8.755 -14.368 1.00 77.25 183 LEU A N 1
ATOM 1363 C CA . LEU A 1 183 ? 12.551 8.609 -14.732 1.00 77.25 183 LEU A CA 1
ATOM 1364 C C . LEU A 1 183 ? 13.047 9.878 -15.453 1.00 77.25 183 LEU A C 1
ATOM 1366 O O . LEU A 1 183 ? 12.566 10.237 -16.527 1.00 77.25 183 LEU A O 1
ATOM 1370 N N . ALA A 1 184 ? 14.001 10.578 -14.838 1.00 70.94 184 ALA A N 1
ATOM 1371 C CA . ALA A 1 184 ? 14.546 11.847 -15.310 1.00 70.94 184 ALA A CA 1
ATOM 1372 C C . ALA A 1 184 ? 16.059 11.935 -15.051 1.00 70.94 184 ALA A C 1
ATOM 1374 O O . ALA A 1 184 ? 16.627 11.153 -14.293 1.00 70.94 184 ALA A O 1
ATOM 1375 N N . ALA A 1 185 ? 16.721 12.945 -15.625 1.00 65.38 185 ALA A N 1
ATOM 1376 C CA . ALA A 1 185 ? 18.159 13.197 -15.439 1.00 65.38 185 ALA A CA 1
ATOM 1377 C C . ALA A 1 185 ? 18.563 13.581 -13.996 1.00 65.38 185 ALA A C 1
ATOM 1379 O O . ALA A 1 185 ? 19.726 13.866 -13.720 1.00 65.38 185 ALA A O 1
ATOM 1380 N N . ASN A 1 186 ? 17.623 13.628 -13.065 1.00 72.44 186 ASN A N 1
ATOM 1381 C CA . ASN A 1 186 ? 17.854 13.818 -11.638 1.00 72.44 186 ASN A CA 1
ATOM 1382 C C . ASN A 1 186 ? 17.106 12.764 -10.807 1.00 72.44 186 ASN A C 1
ATOM 1384 O O . ASN A 1 186 ? 16.785 13.030 -9.652 1.00 72.44 186 ASN A O 1
ATOM 1388 N N . ALA A 1 187 ? 16.772 11.618 -11.402 1.00 79.00 187 ALA A N 1
ATOM 1389 C CA . ALA A 1 187 ? 16.191 10.470 -10.719 1.00 79.00 187 ALA A CA 1
ATOM 1390 C C . ALA A 1 187 ? 17.275 9.426 -10.420 1.00 79.00 187 ALA A C 1
ATOM 1392 O O . ALA A 1 187 ? 18.233 9.271 -11.186 1.00 79.00 187 ALA A O 1
ATOM 1393 N N . THR A 1 188 ? 17.112 8.723 -9.304 1.00 80.69 188 THR A N 1
ATOM 1394 C CA . THR A 1 188 ? 17.896 7.537 -8.945 1.00 80.69 188 THR A CA 1
ATOM 1395 C C . THR A 1 188 ? 17.406 6.302 -9.705 1.00 80.69 188 THR A C 1
ATOM 1397 O O . THR A 1 188 ? 16.323 6.310 -10.294 1.00 80.69 188 THR A O 1
ATOM 1400 N N . AS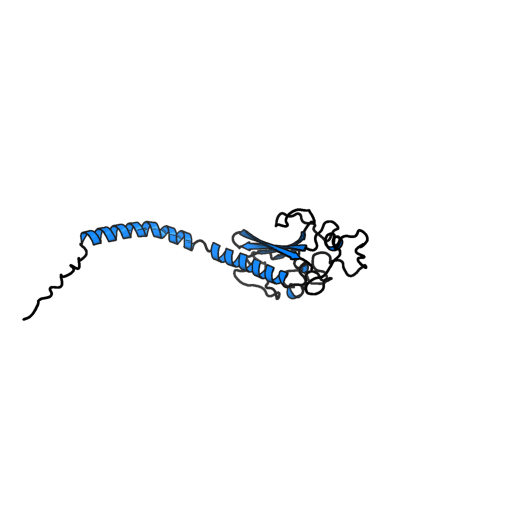P A 1 189 ? 18.161 5.202 -9.633 1.00 81.56 189 ASP A N 1
ATOM 1401 C CA . ASP A 1 189 ? 17.724 3.870 -10.101 1.00 81.56 189 ASP A CA 1
ATOM 1402 C C . ASP A 1 189 ? 16.734 3.192 -9.131 1.00 81.56 189 ASP A C 1
ATOM 1404 O O . ASP A 1 189 ? 16.597 1.966 -9.092 1.00 81.56 189 ASP A O 1
ATOM 1408 N N . SER A 1 190 ? 16.061 3.984 -8.292 1.00 86.69 190 SER A N 1
ATOM 1409 C CA . SER A 1 190 ? 15.225 3.498 -7.199 1.00 86.69 190 SER A CA 1
ATOM 1410 C C . SER A 1 190 ? 13.804 4.046 -7.288 1.00 86.69 190 SER A C 1
ATOM 1412 O O . SER A 1 190 ? 13.593 5.255 -7.417 1.00 86.69 190 SER A O 1
ATOM 1414 N N . LYS A 1 191 ? 12.830 3.142 -7.153 1.00 89.50 191 LYS A N 1
ATOM 1415 C CA . LYS A 1 191 ? 11.408 3.463 -6.996 1.00 89.50 191 LYS A CA 1
ATOM 1416 C C . LYS A 1 191 ? 11.077 3.416 -5.499 1.00 89.50 191 LYS A C 1
ATOM 1418 O O . LYS A 1 191 ? 11.438 2.462 -4.802 1.00 89.50 191 LYS A O 1
ATOM 1423 N N . ARG A 1 192 ? 10.411 4.448 -4.989 1.00 92.00 192 ARG A N 1
ATOM 1424 C CA . ARG A 1 192 ? 9.799 4.459 -3.659 1.00 92.00 192 ARG A CA 1
ATOM 1425 C C . ARG A 1 192 ? 8.363 3.978 -3.782 1.00 92.00 192 ARG A C 1
ATOM 1427 O O . ARG A 1 192 ? 7.644 4.409 -4.673 1.00 92.00 192 ARG A O 1
ATOM 1434 N N . ILE A 1 193 ? 7.966 3.104 -2.868 1.00 94.81 193 ILE A N 1
ATOM 1435 C CA . ILE A 1 193 ? 6.624 2.536 -2.781 1.00 94.81 193 ILE A CA 1
ATOM 1436 C C . ILE A 1 193 ? 6.002 3.045 -1.487 1.00 94.81 193 ILE A C 1
ATOM 1438 O O . ILE A 1 193 ? 6.557 2.825 -0.408 1.00 94.81 193 ILE A O 1
ATOM 1442 N N . ILE A 1 194 ? 4.857 3.713 -1.597 1.00 94.69 194 ILE A N 1
ATOM 1443 C CA . ILE A 1 194 ? 4.079 4.217 -0.467 1.00 94.69 194 ILE A CA 1
ATOM 1444 C C . ILE A 1 194 ? 2.731 3.506 -0.477 1.00 94.69 194 ILE A C 1
ATOM 1446 O O . ILE A 1 194 ? 1.915 3.720 -1.374 1.00 94.69 194 ILE A O 1
ATOM 1450 N N . VAL A 1 195 ? 2.500 2.658 0.525 1.00 97.12 195 VAL A N 1
ATOM 1451 C CA . VAL A 1 195 ? 1.222 1.972 0.735 1.00 97.12 195 VAL A CA 1
ATOM 1452 C C . VAL A 1 195 ? 0.496 2.637 1.894 1.00 97.12 195 VAL A C 1
ATOM 1454 O O . VAL A 1 195 ? 0.938 2.560 3.042 1.00 97.12 195 VAL A O 1
ATOM 1457 N N . THR A 1 196 ? -0.652 3.240 1.601 1.00 96.69 196 THR A N 1
ATOM 1458 C CA . THR A 1 196 ? -1.491 3.922 2.588 1.00 96.69 196 THR A CA 1
ATOM 1459 C C . THR A 1 196 ? -2.767 3.129 2.815 1.00 96.69 196 THR A C 1
ATOM 1461 O O . THR A 1 196 ? -3.561 2.935 1.895 1.00 96.69 196 THR A O 1
ATOM 1464 N N . VAL A 1 197 ? -2.997 2.689 4.050 1.00 96.31 197 VAL A N 1
ATOM 1465 C CA . VAL A 1 197 ? -4.211 1.966 4.451 1.00 96.31 197 VAL A CA 1
ATOM 1466 C C . VAL A 1 197 ? -4.972 2.785 5.482 1.00 96.31 197 VAL A C 1
ATOM 1468 O O . VAL A 1 197 ? -4.398 3.195 6.487 1.00 96.31 197 VAL A O 1
ATOM 1471 N N . ALA A 1 198 ? -6.270 2.995 5.265 1.00 94.81 198 ALA A N 1
ATOM 1472 C CA . ALA A 1 198 ? -7.144 3.609 6.258 1.00 94.81 198 ALA A CA 1
ATOM 1473 C C . ALA A 1 198 ? -8.055 2.559 6.896 1.00 94.81 198 ALA A C 1
ATOM 1475 O O . ALA A 1 198 ? -8.657 1.731 6.206 1.00 94.81 198 ALA A O 1
ATOM 1476 N N . SER A 1 199 ? -8.156 2.603 8.223 1.00 92.69 199 SER A N 1
ATOM 1477 C CA . SER A 1 199 ? -9.099 1.789 8.979 1.00 92.69 199 SER A CA 1
ATOM 1478 C C . SER A 1 199 ? -10.521 2.364 8.882 1.00 92.69 199 SER A C 1
ATOM 1480 O O . SER A 1 199 ? -10.691 3.560 8.627 1.00 92.69 199 SER A O 1
ATOM 1482 N N . PRO A 1 200 ? -11.558 1.566 9.193 1.00 89.50 200 PRO A N 1
ATOM 1483 C CA . PRO A 1 200 ? -12.944 2.043 9.257 1.00 89.50 200 PRO A CA 1
ATOM 1484 C C . PRO A 1 200 ? -13.175 3.191 10.253 1.00 89.50 200 PRO A C 1
ATOM 1486 O O . PRO A 1 200 ? -14.202 3.863 10.204 1.00 89.50 200 PRO A O 1
ATOM 1489 N N . LEU A 1 201 ? -12.238 3.405 11.186 1.00 88.00 201 LEU A N 1
ATOM 1490 C CA . LEU A 1 201 ? -12.281 4.481 12.178 1.00 88.00 201 LEU A CA 1
ATOM 1491 C C . LEU A 1 201 ? -11.622 5.781 11.681 1.00 88.00 201 LEU A C 1
ATOM 1493 O O . LEU A 1 201 ? -11.606 6.768 12.413 1.00 88.00 201 LEU A O 1
ATOM 1497 N N . GLY A 1 202 ? -11.092 5.791 10.453 1.00 87.19 202 GLY A N 1
ATOM 1498 C CA . GLY A 1 202 ? -10.428 6.944 9.843 1.00 87.19 202 GLY A CA 1
ATOM 1499 C C . GLY A 1 202 ? -8.951 7.102 10.213 1.00 87.19 202 GLY A C 1
ATOM 1500 O O . GLY A 1 202 ? -8.346 8.108 9.855 1.00 87.19 202 GLY A O 1
ATOM 1501 N N . GLU A 1 203 ? -8.358 6.134 10.918 1.00 92.00 203 GLU A N 1
ATOM 1502 C CA . GLU A 1 203 ? -6.913 6.114 11.166 1.00 92.00 203 GLU A CA 1
ATOM 1503 C C . GLU A 1 203 ? -6.169 5.649 9.912 1.00 92.00 203 GLU A C 1
ATOM 1505 O O . GLU A 1 203 ? -6.546 4.642 9.315 1.00 92.00 203 GLU A O 1
ATOM 1510 N N . THR A 1 204 ? -5.106 6.358 9.539 1.00 93.56 204 THR A N 1
ATOM 1511 C CA . THR A 1 204 ? -4.279 6.058 8.366 1.00 93.56 204 THR A CA 1
ATOM 1512 C C . THR A 1 204 ? -2.913 5.524 8.771 1.00 93.56 204 THR A C 1
ATOM 1514 O O . THR A 1 204 ? -2.241 6.110 9.619 1.00 93.56 204 THR A O 1
ATOM 1517 N N . PHE A 1 205 ? -2.480 4.457 8.109 1.00 94.44 205 PHE A N 1
ATOM 1518 C CA . PHE A 1 205 ? -1.166 3.846 8.260 1.00 94.44 205 PHE A CA 1
ATOM 1519 C C . PHE A 1 205 ? -0.432 3.918 6.934 1.00 94.44 205 PHE A C 1
ATOM 1521 O O . PHE A 1 205 ? -0.986 3.531 5.906 1.00 94.44 205 PHE A O 1
ATOM 1528 N N . GLU A 1 206 ? 0.807 4.387 6.976 1.00 94.56 206 GLU A N 1
ATOM 1529 C CA . GLU A 1 206 ? 1.663 4.520 5.806 1.00 94.56 206 GLU A CA 1
ATOM 1530 C C . GLU A 1 206 ? 2.874 3.603 5.962 1.00 94.56 206 GLU A C 1
ATOM 1532 O O . GLU A 1 206 ? 3.570 3.632 6.981 1.00 94.56 206 GLU A O 1
ATOM 1537 N N . LEU A 1 207 ? 3.090 2.748 4.967 1.00 94.81 207 LEU A N 1
ATOM 1538 C CA . LEU A 1 207 ? 4.258 1.889 4.865 1.00 94.81 207 LEU A CA 1
ATOM 1539 C C . LEU A 1 207 ? 5.069 2.344 3.658 1.00 94.81 207 LEU A C 1
ATOM 1541 O O . LEU A 1 207 ? 4.542 2.419 2.549 1.00 94.81 207 LEU A O 1
ATOM 1545 N N . VAL A 1 208 ? 6.352 2.612 3.885 1.00 93.19 208 VAL A N 1
ATOM 1546 C CA . VAL A 1 208 ? 7.276 3.081 2.852 1.00 93.19 208 VAL A CA 1
ATOM 1547 C C . VAL A 1 208 ? 8.370 2.045 2.647 1.00 93.19 208 VAL A C 1
ATOM 1549 O O . VAL A 1 208 ? 8.997 1.595 3.608 1.00 93.19 208 VAL A O 1
ATOM 1552 N N . ALA A 1 209 ? 8.613 1.691 1.391 1.00 93.00 209 ALA A N 1
ATOM 1553 C CA . ALA A 1 209 ? 9.742 0.873 0.978 1.00 93.00 209 ALA A CA 1
ATOM 1554 C C . ALA A 1 209 ? 10.453 1.510 -0.217 1.00 93.00 209 ALA A C 1
ATOM 1556 O O . ALA A 1 209 ? 9.904 2.360 -0.918 1.00 93.00 209 ALA A O 1
ATOM 1557 N N . VAL A 1 210 ? 11.690 1.083 -0.449 1.00 90.69 210 VAL A N 1
ATOM 1558 C CA . VAL A 1 210 ? 12.474 1.470 -1.621 1.00 90.69 210 VAL A CA 1
ATOM 1559 C C . VAL A 1 210 ? 12.929 0.197 -2.306 1.00 90.69 210 VAL A C 1
ATOM 1561 O O . VAL A 1 210 ? 13.495 -0.684 -1.659 1.00 90.69 210 VAL A O 1
ATOM 1564 N N . THR A 1 211 ? 12.680 0.114 -3.607 1.00 89.75 211 THR A N 1
ATOM 1565 C CA . THR A 1 211 ? 13.207 -0.946 -4.459 1.00 89.75 211 THR A CA 1
ATOM 1566 C C . THR A 1 211 ? 14.207 -0.352 -5.439 1.00 89.75 211 THR A C 1
ATOM 1568 O O . THR A 1 211 ? 13.953 0.671 -6.082 1.00 89.75 211 THR A O 1
ATOM 1571 N N . CYS A 1 212 ? 15.373 -0.979 -5.511 1.00 84.88 212 CYS A N 1
ATOM 1572 C CA . CYS A 1 212 ? 16.468 -0.568 -6.373 1.00 84.88 212 CYS A CA 1
ATOM 1573 C C . CYS A 1 212 ? 16.589 -1.544 -7.535 1.00 84.88 212 CYS A C 1
ATOM 1575 O O . CYS A 1 212 ? 16.427 -2.753 -7.362 1.00 84.88 212 CYS A O 1
ATOM 1577 N N . ASN A 1 213 ? 16.943 -1.014 -8.695 1.00 77.94 213 ASN A N 1
ATOM 1578 C CA . ASN A 1 213 ? 17.226 -1.804 -9.875 1.00 77.94 213 ASN A CA 1
ATOM 1579 C C . ASN A 1 213 ? 18.740 -2.076 -9.978 1.00 77.94 213 ASN A C 1
ATOM 1581 O O . ASN A 1 213 ? 19.505 -1.146 -10.230 1.00 77.94 213 ASN A O 1
ATOM 1585 N N . PHE A 1 214 ? 19.184 -3.319 -9.746 1.00 66.06 214 PHE A N 1
ATOM 1586 C CA . PHE A 1 214 ? 20.606 -3.716 -9.773 1.00 66.06 214 PHE A CA 1
ATOM 1587 C C . PHE A 1 214 ? 20.924 -4.707 -10.893 1.00 66.06 214 PHE A C 1
ATOM 1589 O O . PHE A 1 214 ? 20.106 -5.620 -11.121 1.00 66.06 214 PHE A O 1
#

Secondary structure (DSSP, 8-state):
------PPP---PPPPHHHHHHHHHHHHHHHHHHHHHHHHHHT--HHHHHHHHHHHHHHHHHHHHTSBS-TTSPTT----SSTTGGG-SS-TT------SSTTSPPPSS-SSSPPSTT-TTT--BSGGGTT-EE--STT--EE-TTSPEEPSTTTT-EEEEEEEEEE--SSPP-TTSPEEESS-TTEEEEEEEE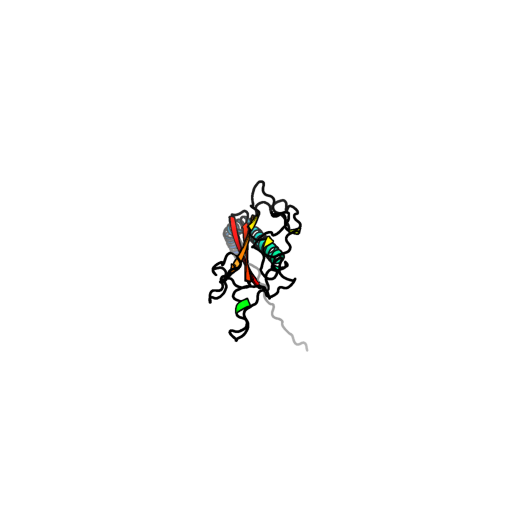EEEE-TTS-EEEEEEEEE--

Solvent-accessible surface area (backbone atoms only — not comparable to full-atom values): 12538 Å² total; per-residue (Å²): 140,84,86,85,81,86,78,81,82,78,82,82,80,76,87,53,75,66,56,54,54,52,50,54,51,54,50,56,56,49,50,68,65,48,54,63,56,53,57,60,56,74,71,52,65,56,66,63,47,50,52,49,32,50,48,54,36,50,54,50,49,55,55,41,73,71,35,29,73,29,87,58,42,49,85,83,33,41,86,45,77,30,46,54,61,54,63,75,69,96,52,104,77,61,72,75,74,71,67,80,79,75,40,48,72,68,71,84,23,67,88,84,55,67,81,62,64,56,34,46,68,64,50,62,29,36,32,41,46,34,68,41,66,35,62,42,35,94,93,41,71,30,54,43,69,79,30,47,74,45,72,72,90,48,20,38,34,24,43,36,28,44,56,31,20,36,40,61,59,100,64,82,90,57,93,84,48,55,72,40,60,46,97,40,87,52,8,39,58,29,40,36,41,40,32,39,22,30,31,74,86,71,52,75,46,78,48,78,51,74,51,71,50,78

Mean predicted aligned error: 11.71 Å

Nearest PDB structures (foldseek):
  4aq1-assembly4_C-3  TM=4.014E-01  e=2.295E-01  Geobacillus stearothermophilus
  5jrl-assembly3_B-3  TM=4.691E-01  e=2.772E-01  Sphingopyxis alaskensis RB2256
  6e57-assembly3_C  TM=4.062E-01  e=1.899E-01  Bacteroides ovatus ATCC 8483
  4m02-assembly1_A  TM=4.547E-01  e=8.623E-01  Staphylococcus aureus subsp. aureus NCTC 8325
  6jcq-assembly1_R  TM=4.512E-01  e=1.341E+00  Homo sapiens

Sequence (214 aa):
MPMIRTATPHHKGGFTLIELIITMMIMAVAVMIIIPYFSAVTHSPDPLLRERAIGLGQAMMDEILAKRWDENTPNGGGPICSTESGTGRGNSTYTLICPEPTRNASTLGLDGEAGGPHNRDQWDDVDDYNGLAEPGGPGNTFYDQDGAPLTGSWTDFSRQVSIDYIASNELTIDADTASAGSLAANATDSKRIIVTVASPLGETFELVAVTCNF